Protein AF-0000000072233824 (afdb_homodimer)

InterPro domains:
  IPR021109 Aspartic peptidase domain superfamily [G3DSA:2.40.70.10] (2-121)
  IPR021109 Aspartic peptidase domain superfamily [SSF50630] (4-102)

Solvent-accessible surface area (backbone atoms only — not comparable to full-atom values): 12900 Å² total; per-residue (Å²): 70,26,37,77,32,36,41,47,87,33,78,28,49,25,37,45,19,42,68,33,83,54,36,34,29,14,58,68,45,34,58,75,44,65,50,62,74,39,74,49,92,60,76,41,78,42,76,40,71,37,56,92,41,67,44,78,34,52,35,27,33,69,41,45,36,40,54,90,90,46,70,46,74,44,73,27,39,40,38,59,43,52,94,37,37,28,36,44,12,34,61,61,32,47,76,55,32,28,27,44,30,40,62,76,33,28,38,32,44,80,86,41,79,38,78,36,44,68,86,70,67,76,79,118,69,26,37,77,32,34,42,49,86,32,79,27,51,25,37,46,20,43,68,34,84,54,37,32,28,13,59,67,45,34,57,76,44,65,49,60,75,40,74,47,93,61,75,41,78,42,78,40,72,36,57,92,43,68,44,78,34,52,33,26,34,69,40,44,37,40,53,90,88,44,69,45,76,43,74,28,40,38,39,60,43,55,93,37,36,26,35,43,12,34,60,60,33,47,75,57,32,27,27,45,30,40,60,77,32,25,38,31,43,82,84,41,79,37,77,36,46,66,84,69,67,77,79,118

Sequence (248 aa):
LCALINVNGIMAYTLFDSGSTTDSVSPEFAHISGAKPVKLTEQVILQLGCSGSRSKINYGTWVPLQFGPIAQTMYFDIVNLDRYDCVIGTPFMNAHGISLDFEQRAIIVKGQVCPAFTLEEDSSLCALINVNGIMAYTLFDSGSTTDSVSPEFAHISGAKPVKLTEQVILQLGCSGSRSKINYGTWVPLQFGPIAQTMYFDIVNLDRYDCVIGTPFMNAHGISLDFEQRAIIVKGQVCPAFTLEEDSS

pLDDT: mean 94.81, std 11.64, range [26.17, 98.88]

Organism: Trametes versicolor (strain FP-101664) (NCBI:txid717944)

Nearest PDB structures (foldseek):
  7d66-assembly2_I  TM=7.993E-01  e=4.357E-07  Toxoplasma gondii GT1
  5yq8-assembly2_D  TM=7.543E-01  e=5.799E-07  Leishmania major
  7efy-assembly1_A-2  TM=7.994E-01  e=1.027E-06  Cryptosporidium hominis
  5ys4-assembly1_D  TM=7.472E-01  e=5.477E-07  Leishmania major
  5ys4-assembly1_A  TM=7.818E-01  e=1.220E-06  Leishmania major

Structure (mmCIF, N/CA/C/O backbone):
data_AF-0000000072233824-model_v1
#
loop_
_entity.id
_entity.type
_entity.pdbx_description
1 polymer 'Peptidase A2 domain-containing protein'
#
loop_
_atom_site.group_PDB
_atom_site.id
_atom_site.type_symbol
_atom_site.label_atom_id
_atom_site.label_alt_id
_atom_site.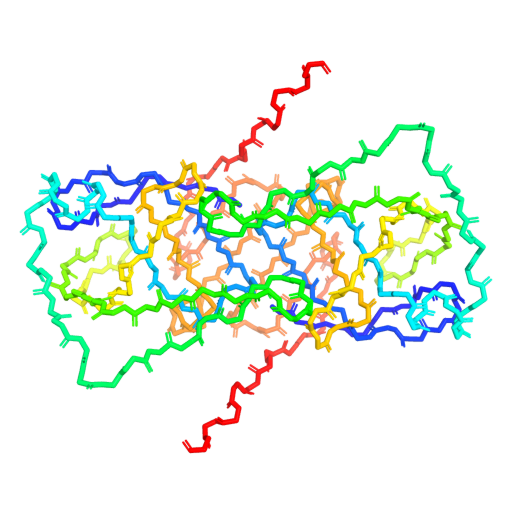label_comp_id
_atom_site.label_asym_id
_atom_site.label_entity_id
_atom_site.label_seq_id
_atom_site.pdbx_PDB_ins_code
_atom_site.Cartn_x
_atom_site.Cartn_y
_atom_site.Cartn_z
_atom_site.occupancy
_atom_site.B_iso_or_equiv
_atom_site.auth_seq_id
_atom_site.auth_comp_id
_atom_site.auth_asym_id
_atom_site.auth_atom_id
_atom_site.pdbx_PDB_model_num
ATOM 1 N N . LEU A 1 1 ? -6.055 3.381 -4.301 1 94.44 1 LEU A N 1
ATOM 2 C CA . LEU A 1 1 ? -7.062 4.414 -4.516 1 94.44 1 LEU A CA 1
ATOM 3 C C . LEU A 1 1 ? -6.543 5.777 -4.066 1 94.44 1 LEU A C 1
ATOM 5 O O . LEU A 1 1 ? -5.895 5.887 -3.025 1 94.44 1 LEU A O 1
ATOM 9 N N . CYS A 1 2 ? -6.812 6.672 -4.91 1 97.69 2 CYS A N 1
ATOM 10 C CA . CYS A 1 2 ? -6.371 8.039 -4.637 1 97.69 2 CYS A CA 1
ATOM 11 C C . CYS A 1 2 ? -7.562 8.984 -4.527 1 97.69 2 CYS A C 1
ATOM 13 O O . CYS A 1 2 ? -8.633 8.695 -5.062 1 97.69 2 CYS A O 1
ATOM 15 N N . ALA A 1 3 ? -7.332 10.016 -3.814 1 97.88 3 ALA A N 1
ATOM 16 C CA . ALA A 1 3 ? -8.297 11.102 -3.707 1 97.88 3 ALA A CA 1
ATOM 17 C C . ALA A 1 3 ? -7.602 12.438 -3.469 1 97.88 3 ALA A C 1
ATOM 19 O O . ALA A 1 3 ? -6.438 12.469 -3.066 1 97.88 3 ALA A O 1
ATOM 20 N N . LEU A 1 4 ? -8.281 13.477 -3.877 1 97.88 4 LEU A N 1
ATOM 21 C CA . LEU A 1 4 ? -7.844 14.805 -3.443 1 97.88 4 LEU A CA 1
ATOM 22 C C . LEU A 1 4 ? -8.336 15.102 -2.033 1 97.88 4 LEU A C 1
ATOM 24 O O . LEU A 1 4 ? -9.539 15.023 -1.76 1 97.88 4 LEU A O 1
ATOM 28 N N . ILE A 1 5 ? -7.375 15.375 -1.18 1 98.19 5 ILE A N 1
ATOM 29 C CA . ILE A 1 5 ? -7.742 15.703 0.195 1 98.19 5 ILE A CA 1
ATOM 30 C C . ILE A 1 5 ? -7.156 17.062 0.582 1 98.19 5 ILE A C 1
ATOM 32 O O . ILE A 1 5 ? -6.074 17.422 0.123 1 98.19 5 ILE A O 1
ATOM 36 N N . ASN A 1 6 ? -7.922 17.75 1.404 1 98.75 6 ASN A N 1
ATOM 37 C CA . ASN A 1 6 ? -7.414 19.031 1.878 1 98.75 6 ASN A CA 1
ATOM 38 C C . ASN A 1 6 ? -6.402 18.859 3.006 1 98.75 6 ASN A C 1
ATOM 40 O O . ASN A 1 6 ? -6.738 18.344 4.07 1 98.75 6 ASN A O 1
ATOM 44 N N . VAL A 1 7 ? -5.207 19.219 2.74 1 98.81 7 VAL A N 1
ATOM 45 C CA . VAL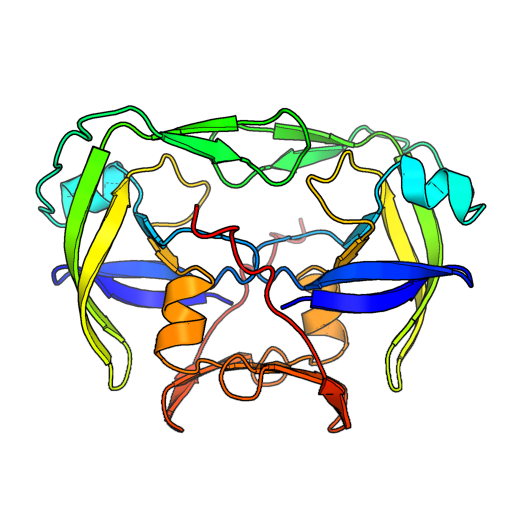 A 1 7 ? -4.129 19.203 3.723 1 98.81 7 VAL A CA 1
ATOM 46 C C . VAL A 1 7 ? -3.541 20.609 3.875 1 98.81 7 VAL A C 1
ATOM 48 O O . VAL A 1 7 ? -3 21.156 2.918 1 98.81 7 VAL A O 1
ATOM 51 N N . ASN A 1 8 ? -3.713 21.109 5.047 1 98.69 8 ASN A N 1
ATOM 52 C CA . ASN A 1 8 ? -3.23 22.453 5.352 1 98.69 8 ASN A CA 1
ATOM 53 C C . ASN A 1 8 ? -3.781 23.484 4.371 1 98.69 8 ASN A C 1
ATOM 55 O O . ASN A 1 8 ? -3.053 24.375 3.922 1 98.69 8 ASN A O 1
ATOM 59 N N . GLY A 1 9 ? -4.992 23.281 4.008 1 98.44 9 GLY A N 1
ATOM 60 C CA . GLY A 1 9 ? -5.703 24.266 3.209 1 98.44 9 GLY A CA 1
ATOM 61 C C . GLY A 1 9 ? -5.508 24.078 1.718 1 98.44 9 GLY A C 1
ATOM 62 O O . GLY A 1 9 ? -6.094 24.812 0.912 1 98.44 9 GLY A O 1
ATOM 63 N N . ILE A 1 10 ? -4.684 23.141 1.271 1 98.5 10 ILE A N 1
ATOM 64 C CA . ILE A 1 10 ? -4.387 22.875 -0.13 1 98.5 10 ILE A CA 1
ATOM 65 C C . ILE A 1 10 ? -4.805 21.453 -0.482 1 98.5 10 ILE A C 1
ATOM 67 O O . ILE A 1 10 ? -4.598 20.516 0.305 1 98.5 10 ILE A O 1
ATOM 71 N N . MET A 1 11 ? -5.41 21.312 -1.721 1 98.56 11 MET A N 1
ATOM 72 C CA . MET A 1 11 ? -5.785 19.969 -2.158 1 98.56 11 MET A 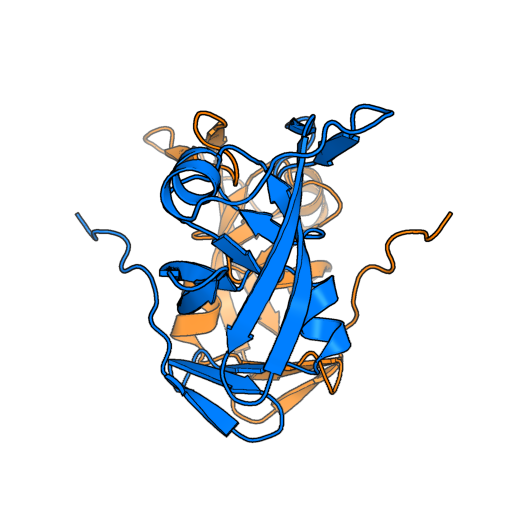CA 1
ATOM 73 C C . MET A 1 11 ? -4.555 19.141 -2.521 1 98.56 11 MET A C 1
ATOM 75 O O . MET A 1 11 ? -3.754 19.562 -3.365 1 98.56 11 MET A O 1
ATOM 79 N N . ALA A 1 12 ? -4.406 18.031 -1.865 1 98.62 12 ALA A N 1
ATOM 80 C CA . ALA A 1 12 ? -3.271 17.141 -2.066 1 98.62 12 ALA A CA 1
ATOM 81 C C . ALA A 1 12 ? -3.688 15.898 -2.846 1 98.62 12 ALA A C 1
ATOM 83 O O . ALA A 1 12 ? -4.703 15.266 -2.529 1 98.62 12 ALA A O 1
ATOM 84 N N . TYR A 1 13 ? -3 15.57 -3.852 1 98.25 13 TYR A N 1
ATOM 85 C CA . TYR A 1 13 ? -3.135 14.273 -4.508 1 98.25 13 TYR A CA 1
ATOM 86 C C . TYR A 1 13 ? -2.641 13.148 -3.607 1 98.25 13 TYR A C 1
ATOM 88 O O . TYR A 1 13 ? -1.436 13.008 -3.387 1 98.25 13 TYR A O 1
ATOM 96 N N . THR A 1 14 ? -3.58 12.289 -3.135 1 98.56 14 THR A N 1
ATOM 97 C CA . THR A 1 14 ? -3.275 11.453 -1.978 1 98.56 14 THR A CA 1
ATOM 98 C C . THR A 1 14 ? -3.539 9.977 -2.287 1 98.56 14 THR A C 1
ATOM 100 O O . THR A 1 14 ? -4.621 9.625 -2.76 1 98.56 14 THR A O 1
ATOM 103 N N . LEU A 1 15 ? -2.525 9.203 -2.037 1 98.38 15 LEU A N 1
ATOM 104 C CA . LEU A 1 15 ? -2.684 7.75 -2.092 1 98.38 15 LEU A CA 1
ATOM 105 C C . LEU A 1 15 ? -3.121 7.203 -0.737 1 98.38 15 LEU A C 1
ATOM 107 O O . LEU A 1 15 ? -2.514 7.516 0.289 1 98.38 15 LEU A O 1
ATOM 111 N N . PHE A 1 16 ? -4.207 6.449 -0.706 1 98.56 16 PHE A N 1
ATOM 112 C CA . PHE A 1 16 ? -4.5 5.609 0.449 1 98.56 16 PHE A CA 1
ATOM 113 C C . PHE A 1 16 ? -3.779 4.27 0.342 1 98.56 16 PHE A C 1
ATOM 115 O O . PHE A 1 16 ? -4.117 3.443 -0.508 1 98.56 16 PHE A O 1
ATOM 122 N N . ASP A 1 17 ? -2.787 4.121 1.191 1 97.56 17 ASP A N 1
ATOM 123 C CA . ASP A 1 17 ? -1.84 3.018 1.069 1 97.56 17 ASP A CA 1
ATOM 124 C C . ASP A 1 17 ? -1.959 2.059 2.252 1 97.56 17 ASP A C 1
ATOM 126 O O . ASP A 1 17 ? -1.36 2.287 3.305 1 97.56 17 ASP A O 1
ATOM 130 N N . SER A 1 18 ? -2.574 0.894 1.985 1 97.38 18 SER A N 1
ATOM 131 C CA . SER A 1 18 ? -2.846 -0.083 3.035 1 97.38 18 SER A CA 1
ATOM 132 C C . SER A 1 18 ? -1.578 -0.833 3.434 1 97.38 18 SER A C 1
ATOM 134 O O . SER A 1 18 ? -1.59 -1.624 4.379 1 97.38 18 SER A O 1
ATOM 136 N N . GLY A 1 19 ? -0.489 -0.612 2.799 1 96.31 19 GLY A N 1
ATOM 137 C CA . GLY A 1 19 ? 0.79 -1.203 3.158 1 96.31 19 GLY A CA 1
ATOM 138 C C . GLY A 1 19 ? 1.709 -0.241 3.887 1 96.31 19 GLY A C 1
ATOM 139 O O . GLY A 1 19 ? 2.762 -0.64 4.391 1 96.31 19 GLY A O 1
ATOM 140 N N . SER A 1 20 ? 1.342 0.985 3.963 1 96.56 20 SER A N 1
ATOM 141 C CA . SER A 1 20 ? 2.184 1.998 4.594 1 96.56 20 SER A CA 1
ATOM 142 C C . SER A 1 20 ? 1.932 2.068 6.094 1 96.56 20 SER A C 1
ATOM 144 O O . SER A 1 20 ? 0.787 2.193 6.531 1 96.56 20 SER A O 1
ATOM 146 N N . THR A 1 21 ? 2.961 2.047 6.852 1 94.88 21 THR A N 1
ATOM 147 C CA . THR A 1 21 ? 2.842 2.111 8.305 1 94.88 21 THR A CA 1
ATOM 148 C C . THR A 1 21 ? 2.871 3.559 8.789 1 94.88 21 THR A C 1
ATOM 150 O O . THR A 1 21 ? 2.721 3.824 9.984 1 94.88 21 THR A O 1
ATOM 153 N N . THR A 1 22 ? 3.059 4.484 7.902 1 96.31 22 THR A N 1
ATOM 154 C CA . THR A 1 22 ? 3.111 5.898 8.273 1 96.31 22 THR A CA 1
ATOM 155 C C . THR A 1 22 ? 2.186 6.723 7.379 1 96.31 22 THR A C 1
ATOM 157 O O . THR A 1 22 ? 1.758 6.258 6.32 1 96.31 22 THR A O 1
ATOM 160 N N . ASP A 1 23 ? 1.849 7.895 7.836 1 98.5 23 ASP A N 1
ATOM 161 C CA . ASP A 1 23 ? 1.273 8.977 7.039 1 98.5 23 ASP A CA 1
ATOM 162 C C . ASP A 1 23 ? 2.348 9.969 6.605 1 98.5 23 ASP A C 1
ATOM 164 O O . ASP A 1 23 ? 3.176 10.391 7.414 1 98.5 23 ASP A O 1
ATOM 168 N N . SER A 1 24 ? 2.291 10.297 5.344 1 98.75 24 SER A N 1
ATOM 169 C CA . SER A 1 24 ? 3.438 11.062 4.863 1 98.75 24 SER A CA 1
ATOM 170 C C . SER A 1 24 ? 3.004 12.164 3.9 1 98.75 24 SER A C 1
ATOM 172 O O . SER A 1 24 ? 1.979 12.039 3.227 1 98.75 24 SER A O 1
ATOM 174 N N . VAL A 1 25 ? 3.779 13.203 3.797 1 98.81 25 VAL A N 1
ATOM 175 C CA . VAL A 1 25 ? 3.686 14.234 2.773 1 98.81 25 VAL A CA 1
ATOM 176 C C . VAL A 1 25 ? 5.043 14.414 2.096 1 98.81 25 VAL A C 1
ATOM 178 O O . VAL A 1 25 ? 6.086 14.156 2.699 1 98.81 25 VAL A O 1
ATOM 181 N N . SER A 1 26 ? 5.02 14.836 0.846 1 98.69 26 SER A N 1
ATOM 182 C CA . SER A 1 26 ? 6.266 15.125 0.147 1 98.69 26 SER A CA 1
ATOM 183 C C . SER A 1 26 ? 6.859 16.453 0.597 1 98.69 26 SER A C 1
ATOM 185 O O . SER A 1 26 ? 6.129 17.344 1.028 1 98.69 26 SER A O 1
ATOM 187 N N . PRO A 1 27 ? 8.203 16.609 0.487 1 98.44 27 PRO A N 1
ATOM 188 C CA . PRO A 1 27 ? 8.812 17.891 0.818 1 98.44 27 PRO A CA 1
ATOM 189 C C . PRO A 1 27 ? 8.258 19.047 -0.03 1 98.44 27 PRO A C 1
ATOM 191 O O . PRO A 1 27 ? 8.062 20.141 0.475 1 98.44 27 PRO A O 1
ATOM 194 N N . GLU A 1 28 ? 8.039 18.797 -1.286 1 98.31 28 GLU A N 1
ATOM 195 C CA . GLU A 1 28 ? 7.504 19.797 -2.188 1 98.31 28 GLU A CA 1
ATOM 196 C C . GLU A 1 28 ? 6.125 20.281 -1.729 1 98.31 28 GLU A C 1
ATOM 198 O O . GLU A 1 28 ? 5.867 21.484 -1.671 1 98.31 28 GLU A O 1
ATOM 203 N N . PHE A 1 29 ? 5.289 19.359 -1.422 1 98.69 29 PHE A N 1
ATOM 204 C CA . PHE A 1 29 ? 3.949 19.719 -0.973 1 98.69 29 PHE A CA 1
ATOM 205 C C . PHE A 1 29 ? 4 20.453 0.361 1 98.69 29 PHE A C 1
ATOM 207 O O . PHE A 1 29 ? 3.258 21.406 0.575 1 98.69 29 PHE A O 1
ATOM 214 N N . ALA A 1 30 ? 4.828 19.906 1.323 1 98.69 30 ALA A N 1
ATOM 215 C CA . ALA A 1 30 ? 4.98 20.578 2.607 1 98.69 30 ALA A CA 1
ATOM 216 C C . ALA A 1 30 ? 5.371 22.047 2.412 1 98.69 30 ALA A C 1
ATOM 218 O O . ALA A 1 30 ? 4.82 22.938 3.064 1 98.69 30 ALA A O 1
ATOM 219 N N . HIS A 1 31 ? 6.242 22.266 1.52 1 98.38 31 HIS A N 1
ATOM 220 C CA . HIS A 1 31 ? 6.715 23.609 1.229 1 98.38 31 HIS A CA 1
ATOM 221 C C . HIS A 1 31 ? 5.598 24.469 0.65 1 98.38 31 HIS A C 1
ATOM 223 O O . HIS A 1 31 ? 5.324 25.562 1.155 1 98.38 31 HIS A O 1
ATOM 229 N N . ILE A 1 32 ? 4.91 24.016 -0.325 1 98.12 32 ILE A N 1
ATOM 230 C CA . ILE A 1 32 ? 3.904 24.781 -1.058 1 98.12 32 ILE A CA 1
ATOM 231 C C . ILE A 1 32 ? 2.707 25.047 -0.151 1 98.12 32 ILE A C 1
ATOM 233 O O . ILE A 1 32 ? 2.09 26.125 -0.237 1 98.12 32 ILE A O 1
ATOM 237 N N . SER A 1 33 ? 2.361 24.125 0.719 1 98.25 33 SER A N 1
ATOM 238 C CA . SER A 1 33 ? 1.2 24.266 1.591 1 98.25 33 SER A CA 1
ATOM 239 C C . SER A 1 33 ? 1.527 25.125 2.809 1 98.25 33 SER A C 1
ATOM 241 O O . SER A 1 33 ? 0.641 25.453 3.6 1 98.25 33 SER A O 1
ATOM 243 N N . GLY A 1 34 ? 2.834 25.406 3.012 1 98.25 34 GLY A N 1
ATOM 244 C CA . GLY A 1 34 ? 3.246 26.203 4.156 1 98.25 34 GLY A CA 1
ATOM 245 C C . GLY A 1 34 ? 3.299 25.406 5.449 1 98.25 34 GLY A C 1
ATOM 246 O O . GLY A 1 34 ? 3.186 25.969 6.535 1 98.25 34 GLY A O 1
ATOM 247 N N . ALA A 1 35 ? 3.402 24.078 5.371 1 98.25 35 ALA A N 1
ATOM 248 C CA . ALA A 1 35 ? 3.549 23.234 6.555 1 98.25 35 ALA A CA 1
ATOM 249 C C . ALA A 1 35 ? 4.93 23.406 7.184 1 98.25 35 ALA A C 1
ATOM 251 O O . ALA A 1 35 ? 5.949 23.281 6.496 1 98.25 35 ALA A O 1
ATOM 252 N N . LYS A 1 36 ? 4.992 23.672 8.414 1 97.81 36 LYS A N 1
ATOM 253 C CA . LYS A 1 36 ? 6.266 23.891 9.102 1 97.81 36 LYS A CA 1
ATOM 254 C C . LYS A 1 36 ? 6.945 22.562 9.422 1 97.81 36 LYS A C 1
ATOM 256 O O . LYS A 1 36 ? 6.43 21.766 10.211 1 97.81 36 LYS A O 1
ATOM 261 N N . PRO A 1 37 ? 8.102 22.375 8.867 1 98.38 37 PRO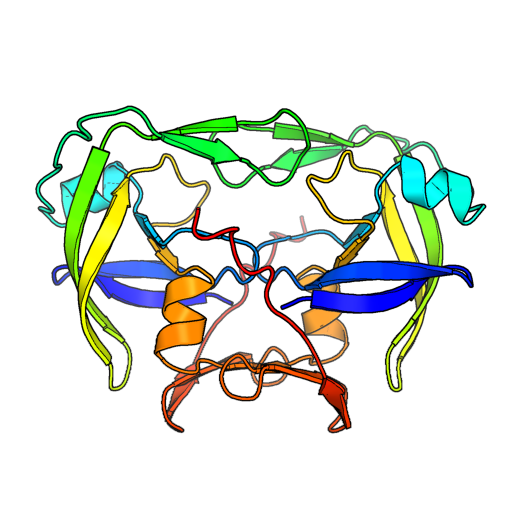 A N 1
ATOM 262 C CA . PRO A 1 37 ? 8.812 21.141 9.211 1 98.38 37 PRO A CA 1
ATOM 263 C C . PRO A 1 37 ? 9.352 21.156 10.641 1 98.38 37 PRO A C 1
ATOM 265 O O . PRO A 1 37 ? 9.789 22.188 11.125 1 98.38 37 PRO A O 1
ATOM 268 N N . VAL A 1 38 ? 9.266 20.016 11.258 1 98.31 38 VAL A N 1
ATOM 269 C CA . VAL A 1 38 ? 9.875 19.781 12.562 1 98.31 38 VAL A CA 1
ATOM 270 C C . VAL A 1 38 ? 10.953 18.719 12.453 1 98.31 38 VAL A C 1
ATOM 272 O O . VAL A 1 38 ? 10.688 17.609 11.969 1 98.31 38 VAL A O 1
ATOM 275 N N . LYS A 1 39 ? 12.086 19.062 12.82 1 98.12 39 LYS A N 1
ATOM 276 C CA . LYS A 1 39 ? 13.164 18.078 12.797 1 98.12 39 LYS A CA 1
ATOM 277 C C . LYS A 1 39 ? 12.961 17 13.859 1 98.12 39 LYS A C 1
ATOM 279 O O . LYS A 1 39 ? 12.672 17.312 15.016 1 98.12 39 LYS A O 1
ATOM 284 N N . LEU A 1 40 ? 13.125 15.758 13.477 1 97.75 40 LEU A N 1
ATOM 285 C CA . LEU A 1 40 ? 13 14.656 14.43 1 97.75 40 LEU A CA 1
ATOM 286 C C . LEU A 1 40 ? 14.234 14.555 15.312 1 97.75 40 LEU A C 1
ATOM 288 O O . LEU A 1 40 ? 15.359 14.742 14.836 1 97.75 40 LEU A O 1
ATOM 292 N N . THR A 1 41 ? 14.016 14.344 16.562 1 97.19 41 THR A N 1
ATOM 293 C CA . THR A 1 41 ? 15.125 14.219 17.484 1 97.19 41 THR A CA 1
ATOM 294 C C . THR A 1 41 ? 16.016 13.039 17.125 1 97.19 41 THR A C 1
ATOM 296 O O . THR A 1 41 ? 17.234 13.117 17.219 1 97.19 41 THR A O 1
ATOM 299 N N . GLU A 1 42 ? 15.461 11.984 16.812 1 96.12 42 GLU A N 1
ATOM 300 C CA . GLU A 1 42 ? 16.141 10.805 16.297 1 96.12 42 GLU A CA 1
ATOM 301 C C . GLU A 1 42 ? 15.664 10.453 14.891 1 96.12 42 GLU A C 1
ATOM 303 O O . GLU A 1 42 ? 14.461 10.43 14.633 1 96.12 42 GLU A O 1
ATOM 308 N N . GLN A 1 43 ? 16.672 10.242 14.148 1 94.75 43 GLN A N 1
ATOM 309 C CA . GLN A 1 43 ? 16.344 9.828 12.789 1 94.75 43 GLN A CA 1
ATOM 310 C C . GLN A 1 43 ? 15.539 8.531 12.789 1 94.75 43 GLN A C 1
ATOM 312 O O . GLN A 1 43 ? 15.82 7.617 13.562 1 94.75 43 GLN A O 1
ATOM 317 N N . VAL A 1 44 ? 14.5 8.477 11.906 1 96.19 44 VAL A N 1
ATOM 318 C CA . VAL A 1 44 ? 13.672 7.281 11.781 1 96.19 44 VAL A CA 1
ATOM 319 C C . VAL A 1 44 ? 13.953 6.598 10.453 1 96.19 44 VAL A C 1
ATOM 321 O O . VAL A 1 44 ? 14.07 7.258 9.414 1 96.19 44 VAL A O 1
ATOM 324 N N . ILE A 1 45 ? 14.094 5.312 10.492 1 96.62 45 ILE A N 1
ATOM 325 C CA . ILE A 1 45 ? 14.312 4.535 9.273 1 96.62 45 ILE A CA 1
ATOM 326 C C . ILE A 1 45 ? 12.984 3.939 8.805 1 96.62 45 ILE A C 1
ATOM 328 O O . ILE A 1 45 ? 12.328 3.211 9.547 1 96.62 45 ILE A O 1
ATOM 332 N N . LEU A 1 46 ? 12.594 4.32 7.598 1 96.44 46 LEU A N 1
ATOM 333 C CA . LEU A 1 46 ? 11.391 3.783 6.973 1 96.44 46 LEU A CA 1
ATOM 334 C C . LEU A 1 46 ? 11.727 2.572 6.105 1 96.44 46 LEU A C 1
ATOM 336 O O . LEU A 1 46 ? 12.492 2.682 5.148 1 96.44 46 LEU A O 1
ATOM 340 N N . GLN A 1 47 ? 11.234 1.456 6.523 1 96.12 47 GLN A N 1
ATOM 341 C CA . GLN A 1 47 ? 11.367 0.262 5.695 1 96.12 47 GLN A CA 1
ATOM 342 C C . GLN A 1 47 ? 10.484 0.352 4.457 1 96.12 47 GLN A C 1
ATOM 344 O O . GLN A 1 47 ? 9.289 0.643 4.559 1 96.12 47 GLN A O 1
ATOM 349 N N . LEU A 1 48 ? 11.062 0.104 3.305 1 97 48 LEU A N 1
ATOM 350 C CA . LEU A 1 48 ? 10.305 0.117 2.059 1 97 48 LEU A CA 1
ATOM 351 C C . LEU A 1 48 ? 9.891 -1.295 1.659 1 97 48 LEU A C 1
ATOM 353 O O . LEU A 1 48 ? 10.094 -2.246 2.416 1 97 48 LEU A O 1
ATOM 357 N N . GLY A 1 49 ? 9.18 -1.462 0.592 1 95.88 49 GLY A N 1
ATOM 358 C CA . GLY A 1 49 ? 8.492 -2.693 0.237 1 95.88 49 GLY A CA 1
ATOM 359 C C . GLY A 1 49 ? 9.43 -3.863 0.021 1 95.88 49 GLY A C 1
ATOM 360 O O . GLY A 1 49 ? 9.023 -5.02 0.134 1 95.88 49 GLY A O 1
ATOM 361 N N . CYS A 1 50 ? 10.695 -3.576 -0.207 1 96.88 50 CYS A N 1
ATOM 362 C CA . CYS A 1 50 ? 11.672 -4.629 -0.452 1 96.88 50 CYS A CA 1
ATOM 363 C C . CYS A 1 50 ? 12.648 -4.746 0.712 1 96.88 50 CYS A C 1
ATOM 365 O O . CYS A 1 50 ? 13.102 -3.738 1.254 1 96.88 50 CYS A O 1
ATOM 367 N N . SER A 1 51 ? 12.953 -5.984 1.026 1 95.81 51 SER A N 1
ATOM 368 C CA . SER A 1 51 ? 13.898 -6.23 2.109 1 95.81 51 SER A CA 1
ATOM 369 C C . SER A 1 51 ? 15.219 -5.5 1.87 1 95.81 51 SER A C 1
ATOM 371 O O . SER A 1 51 ? 15.758 -5.527 0.762 1 95.81 51 SER A O 1
ATOM 373 N N . GLY A 1 52 ? 15.641 -4.805 2.953 1 94.44 52 GLY A N 1
ATOM 374 C CA . GLY A 1 52 ? 16.906 -4.094 2.877 1 94.44 52 GLY A CA 1
ATOM 375 C C . GLY A 1 52 ? 16.766 -2.68 2.348 1 94.44 52 GLY A C 1
ATOM 376 O O . GLY A 1 52 ? 17.688 -1.863 2.502 1 94.44 52 GLY A O 1
ATOM 377 N N . SER A 1 53 ? 15.742 -2.373 1.609 1 95.69 53 SER A N 1
ATOM 378 C CA . SER A 1 53 ? 15.5 -1.019 1.124 1 95.69 53 SER A CA 1
ATOM 379 C C . SER A 1 53 ? 14.906 -0.138 2.219 1 95.69 53 SER A C 1
ATOM 381 O O . SER A 1 53 ? 13.875 -0.473 2.801 1 95.69 53 SER A O 1
ATOM 383 N N . ARG A 1 54 ? 15.578 0.957 2.424 1 96.62 54 ARG A N 1
ATOM 384 C CA . ARG A 1 54 ? 15.18 1.847 3.51 1 96.62 54 ARG A CA 1
ATOM 385 C C . ARG A 1 54 ? 15.305 3.309 3.094 1 96.62 54 ARG A C 1
ATOM 387 O O . ARG A 1 54 ? 16.047 3.633 2.17 1 96.62 54 ARG A O 1
ATOM 394 N N . SER A 1 55 ? 14.531 4.094 3.715 1 96.38 55 SER A N 1
ATOM 395 C CA . SER A 1 55 ? 14.648 5.543 3.607 1 96.38 55 SER A CA 1
ATOM 396 C C . SER A 1 55 ? 14.758 6.191 4.984 1 96.38 55 SER A C 1
ATOM 398 O O . SER A 1 55 ? 14.258 5.652 5.973 1 96.38 55 SER A O 1
ATOM 400 N N . LYS A 1 56 ? 15.453 7.262 5 1 96.88 56 LYS A N 1
ATOM 401 C CA . LYS A 1 56 ? 15.602 7.996 6.25 1 96.88 56 LYS A CA 1
ATOM 402 C C . LYS A 1 56 ? 14.602 9.141 6.34 1 96.88 56 LYS A C 1
ATOM 404 O O . LYS A 1 56 ? 14.383 9.859 5.359 1 96.88 56 LYS A O 1
ATOM 409 N N . ILE A 1 57 ? 14.023 9.258 7.438 1 97.88 57 ILE A N 1
ATOM 410 C CA . ILE A 1 57 ? 13.117 10.359 7.73 1 97.88 57 ILE A CA 1
ATOM 411 C C . ILE A 1 57 ? 13.742 11.281 8.766 1 97.88 57 ILE A C 1
ATOM 413 O O . ILE A 1 57 ? 14.102 10.844 9.867 1 97.88 57 ILE A O 1
ATOM 417 N N . ASN A 1 58 ? 13.828 12.539 8.43 1 98.19 58 ASN A N 1
ATOM 418 C CA . ASN A 1 58 ? 14.477 13.492 9.328 1 98.19 58 ASN A CA 1
ATOM 419 C C . ASN A 1 58 ? 13.508 14.562 9.805 1 98.19 58 ASN A C 1
ATOM 421 O O . ASN A 1 58 ? 13.789 15.281 10.766 1 98.19 58 ASN A O 1
ATOM 425 N N . TYR A 1 59 ? 12.406 14.688 9.125 1 98.69 59 TYR A N 1
ATOM 426 C CA . TYR A 1 59 ? 11.461 15.758 9.43 1 98.69 59 TYR A CA 1
ATOM 427 C C . TYR A 1 59 ? 10.031 15.234 9.438 1 98.69 59 TYR A C 1
ATOM 429 O O . TYR A 1 59 ? 9.727 14.242 8.766 1 98.69 59 TYR A O 1
ATOM 437 N N . GLY A 1 60 ? 9.219 15.812 10.164 1 98.75 60 GLY A N 1
ATOM 438 C CA . GLY A 1 60 ? 7.77 15.664 10.141 1 98.75 60 GLY A CA 1
ATOM 439 C C . GLY A 1 60 ? 7.039 17 10.211 1 98.75 60 GLY A C 1
ATOM 440 O O . GLY A 1 60 ? 7.652 18.047 10.086 1 98.75 60 GLY A O 1
ATOM 441 N N . THR A 1 61 ? 5.773 17.016 10.289 1 98.81 61 THR A N 1
ATOM 442 C CA . THR A 1 61 ? 4.969 18.219 10.422 1 98.81 61 THR A CA 1
ATOM 443 C C . THR A 1 61 ? 3.59 17.891 10.984 1 98.81 61 THR A C 1
ATOM 445 O O . THR A 1 61 ? 3.105 16.766 10.844 1 98.81 61 THR A O 1
ATOM 448 N N . TRP A 1 62 ? 3.016 18.781 11.641 1 98.75 62 TRP A N 1
ATOM 449 C CA . TRP A 1 62 ? 1.63 18.75 12.094 1 98.75 62 TRP A CA 1
ATOM 450 C C . TRP A 1 62 ? 0.768 19.719 11.297 1 98.75 62 TRP A C 1
ATOM 452 O O . TRP A 1 62 ? 1.047 20.922 11.266 1 98.75 62 TRP A O 1
ATOM 462 N N . VAL A 1 63 ? -0.263 19.234 10.672 1 98.75 63 VAL A N 1
ATOM 463 C CA . VAL A 1 63 ? -1.093 20.109 9.852 1 98.75 63 VAL A CA 1
ATOM 464 C C . VAL A 1 63 ? -2.549 19.656 9.914 1 98.75 63 VAL A C 1
ATOM 466 O O . VAL A 1 63 ? -2.826 18.5 10.227 1 98.75 63 VAL A O 1
ATOM 469 N N . PRO A 1 64 ? -3.455 20.547 9.602 1 98.75 64 PRO A N 1
ATOM 470 C CA . PRO A 1 64 ? -4.855 20.125 9.5 1 98.75 64 PRO A CA 1
ATOM 471 C C . PRO A 1 64 ? -5.133 19.297 8.25 1 98.75 64 PRO A C 1
ATOM 473 O O . PRO A 1 64 ? -4.574 19.562 7.184 1 98.75 64 PRO A O 1
ATOM 476 N N . LEU A 1 65 ? -5.941 18.328 8.445 1 98.69 65 LEU A N 1
ATOM 477 C CA . LEU A 1 65 ? -6.449 17.484 7.363 1 98.69 65 LEU A CA 1
ATOM 478 C C . LEU A 1 65 ? -7.973 17.484 7.352 1 98.69 65 LEU A C 1
ATOM 480 O O . LEU A 1 65 ? -8.609 17.391 8.406 1 98.69 65 LEU A O 1
ATOM 484 N N . GLN A 1 66 ? -8.516 17.641 6.188 1 98.38 66 GLN A N 1
ATOM 485 C CA . GLN A 1 66 ? -9.953 17.5 5.988 1 98.38 66 GLN A CA 1
ATOM 486 C C . GLN A 1 66 ? -10.258 16.516 4.863 1 98.38 66 GLN A C 1
ATOM 488 O O . GLN A 1 66 ? -9.773 16.672 3.742 1 98.38 66 GLN A O 1
ATOM 493 N N . PHE A 1 67 ? -11.047 15.531 5.188 1 98.06 67 PHE A N 1
ATOM 494 C CA . PHE A 1 67 ? -11.492 14.523 4.227 1 98.06 67 PHE A CA 1
ATOM 495 C C . PHE A 1 67 ? -12.82 13.914 4.66 1 98.06 67 PHE A C 1
ATOM 497 O O . PHE A 1 67 ? -12.891 13.219 5.676 1 98.06 67 PHE A O 1
ATOM 504 N N . GLY A 1 68 ? -13.828 14.141 3.807 1 96.12 68 GLY A N 1
ATOM 505 C CA . GLY A 1 68 ? -15.148 13.75 4.273 1 96.12 68 GLY A CA 1
ATOM 506 C C . GLY A 1 68 ? -15.508 14.344 5.621 1 96.12 68 GLY A C 1
ATOM 507 O O . GLY A 1 68 ? -15.406 15.555 5.82 1 96.12 68 GLY A O 1
ATOM 508 N N . PRO A 1 69 ? -15.969 13.453 6.559 1 96.88 69 PRO A N 1
ATOM 509 C CA . PRO A 1 69 ? -16.344 13.945 7.887 1 96.88 69 PRO A CA 1
ATOM 510 C C . PRO A 1 69 ? -15.133 14.156 8.797 1 96.88 69 PRO A C 1
ATOM 512 O O . PRO A 1 69 ? -15.281 14.641 9.922 1 96.88 69 PRO A O 1
ATOM 515 N N . ILE A 1 70 ? -13.977 13.781 8.344 1 97.88 70 ILE A N 1
ATOM 516 C CA . ILE A 1 70 ? -12.781 13.867 9.18 1 97.88 70 ILE A CA 1
ATOM 517 C C . ILE A 1 70 ? -12.164 15.258 9.062 1 97.88 70 ILE A C 1
ATOM 519 O O . ILE A 1 70 ? -11.938 15.75 7.949 1 97.88 70 ILE A O 1
ATOM 523 N N . ALA A 1 71 ? -11.984 15.875 10.086 1 98.06 71 ALA A N 1
ATOM 524 C CA . ALA A 1 71 ? -11.273 17.156 10.211 1 98.06 71 ALA A CA 1
ATOM 525 C C . ALA A 1 71 ? -10.422 17.188 11.469 1 98.06 71 ALA A C 1
ATOM 527 O O . ALA A 1 71 ? -10.945 17.203 12.586 1 98.06 71 ALA A O 1
ATOM 528 N N . GLN A 1 72 ? -9.164 17.156 11.273 1 98.5 72 GLN A N 1
ATOM 529 C CA . GLN A 1 72 ? -8.281 17.109 12.438 1 98.5 72 GLN A CA 1
ATOM 530 C C . GLN A 1 72 ? -6.867 17.531 12.07 1 98.5 72 GLN A C 1
ATOM 532 O O . GLN A 1 72 ? -6.488 17.5 10.898 1 98.5 72 GLN A O 1
ATOM 537 N N . THR A 1 73 ? -6.16 17.938 13.156 1 98.62 73 THR A N 1
ATOM 538 C CA . THR A 1 73 ? -4.715 18.094 13.023 1 98.62 73 THR A CA 1
ATOM 539 C C . THR A 1 73 ? -4.012 16.75 13.203 1 98.62 73 THR A C 1
ATOM 541 O O . THR A 1 73 ? -4.336 15.992 14.125 1 98.62 73 THR A O 1
ATOM 544 N N . MET A 1 74 ? -3.143 16.5 12.25 1 97.38 74 MET A N 1
ATOM 545 C CA . MET A 1 74 ? -2.445 15.234 12.398 1 97.38 74 MET A CA 1
ATOM 546 C C . MET A 1 74 ? -0.978 15.367 12.008 1 97.38 74 MET A C 1
ATOM 548 O O . MET A 1 74 ? -0.592 16.328 11.352 1 97.38 74 MET A O 1
ATOM 552 N N . TYR A 1 75 ? -0.225 14.383 12.43 1 98.44 75 TYR A N 1
ATOM 553 C CA . TYR A 1 75 ? 1.203 14.305 12.141 1 98.44 75 TYR A CA 1
ATOM 554 C C . TYR A 1 75 ? 1.456 13.57 10.828 1 98.44 75 TYR A C 1
ATOM 556 O O . TYR A 1 75 ? 0.811 12.562 10.539 1 98.44 75 TYR A O 1
ATOM 564 N N . PHE A 1 76 ? 2.361 14.133 10.008 1 98.75 76 PHE A N 1
ATOM 565 C CA . PHE A 1 76 ? 2.875 13.508 8.797 1 98.75 76 PHE A CA 1
ATOM 566 C C . PHE A 1 76 ? 4.398 13.445 8.82 1 98.75 76 PHE A C 1
ATOM 568 O O . PHE A 1 76 ? 5.059 14.406 9.219 1 98.75 76 PHE A O 1
ATOM 575 N N . ASP A 1 77 ? 4.926 12.336 8.445 1 98.69 77 ASP A N 1
ATOM 576 C CA . ASP A 1 77 ? 6.34 12.305 8.094 1 98.69 77 ASP A CA 1
ATOM 577 C C . ASP A 1 77 ? 6.586 13.023 6.766 1 98.69 77 ASP A C 1
ATOM 579 O O . ASP A 1 77 ? 5.781 12.922 5.84 1 98.69 77 ASP A O 1
ATOM 583 N N . ILE A 1 78 ? 7.676 13.75 6.66 1 98.69 78 ILE A N 1
ATOM 584 C CA . ILE A 1 78 ? 8.07 14.328 5.379 1 98.69 78 ILE A CA 1
ATOM 585 C C . ILE A 1 78 ? 9.055 13.398 4.676 1 98.69 78 ILE A C 1
ATOM 587 O O . ILE A 1 78 ? 10.188 13.211 5.137 1 98.69 78 ILE A O 1
ATOM 591 N N . VAL A 1 79 ? 8.609 12.828 3.637 1 98.25 79 VAL A N 1
ATOM 592 C CA . VAL A 1 79 ? 9.352 11.812 2.898 1 98.25 79 VAL A CA 1
ATOM 593 C C . VAL A 1 79 ? 9.344 12.148 1.408 1 98.25 79 VAL A C 1
ATOM 595 O O . VAL A 1 79 ? 8.414 12.789 0.914 1 98.25 79 VAL A O 1
ATOM 598 N N . ASN A 1 80 ? 10.391 11.766 0.641 1 97.88 80 ASN A N 1
ATOM 599 C CA . ASN A 1 80 ? 10.438 11.961 -0.805 1 97.88 80 ASN A CA 1
ATOM 600 C C . ASN A 1 80 ? 9.523 10.969 -1.527 1 97.8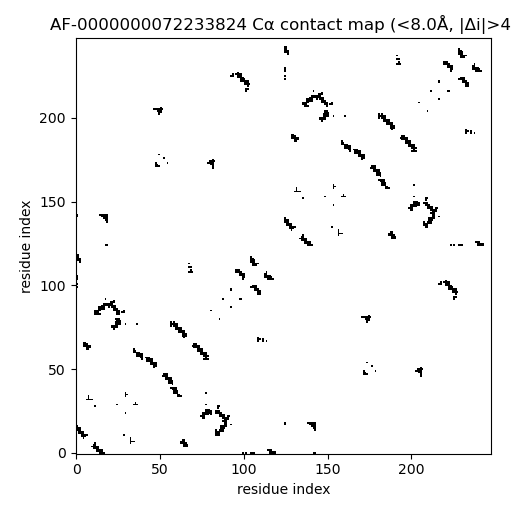8 80 ASN A C 1
ATOM 602 O O . ASN A 1 80 ? 9.992 10.055 -2.193 1 97.88 80 ASN A O 1
ATOM 606 N N . LEU A 1 81 ? 8.258 11.234 -1.527 1 97.81 81 LEU A N 1
ATOM 607 C CA . LEU A 1 81 ? 7.25 10.359 -2.115 1 97.81 81 LEU A CA 1
ATOM 608 C C . LEU A 1 81 ? 7.391 10.312 -3.635 1 97.81 81 LEU A C 1
ATOM 610 O O . LEU A 1 81 ? 7.703 11.328 -4.262 1 97.81 81 LEU A O 1
ATOM 614 N N . ASP A 1 82 ? 7.035 9.125 -4.129 1 92.19 82 ASP A N 1
ATOM 615 C CA . ASP A 1 82 ? 7.031 8.953 -5.578 1 92.19 82 ASP A CA 1
ATOM 616 C C . ASP A 1 82 ? 5.676 9.32 -6.176 1 92.19 82 ASP A C 1
ATOM 618 O O . ASP A 1 82 ? 4.68 8.633 -5.93 1 92.19 82 ASP A O 1
ATOM 622 N N . ARG A 1 83 ? 5.363 10.305 -6.84 1 92.62 83 ARG A N 1
ATOM 623 C CA . ARG A 1 83 ? 4.203 10.625 -7.664 1 92.62 83 ARG A CA 1
ATOM 624 C C . ARG A 1 83 ? 3.119 11.312 -6.84 1 92.62 83 ARG A C 1
ATOM 626 O O . ARG A 1 83 ? 2.213 11.938 -7.391 1 92.62 83 ARG A O 1
ATOM 633 N N . TYR A 1 84 ? 3.145 11.273 -5.441 1 97.38 84 TYR A N 1
ATOM 634 C CA . TYR A 1 84 ? 2.025 11.719 -4.621 1 97.38 84 TYR A CA 1
ATOM 635 C C . TYR A 1 84 ? 2.416 12.922 -3.775 1 97.38 84 TYR A C 1
ATOM 637 O O . TYR A 1 84 ? 3.572 13.055 -3.365 1 97.38 84 TYR A O 1
ATOM 645 N N . ASP A 1 85 ? 1.443 13.742 -3.539 1 98.38 85 ASP A N 1
ATOM 646 C CA . ASP A 1 85 ? 1.626 14.812 -2.562 1 98.38 85 ASP A CA 1
ATOM 647 C C . ASP A 1 85 ? 1.585 14.266 -1.137 1 98.38 85 ASP A C 1
ATOM 649 O O . ASP A 1 85 ? 2.328 14.727 -0.267 1 98.38 85 ASP A O 1
ATOM 653 N N . CYS A 1 86 ? 0.739 13.305 -0.951 1 98.69 86 CYS A N 1
ATOM 654 C CA . CYS A 1 86 ? 0.436 12.773 0.375 1 98.69 86 CYS A CA 1
ATOM 655 C C . CYS A 1 86 ? 0.136 11.281 0.311 1 98.69 86 CYS A C 1
ATOM 657 O O . CYS A 1 86 ? -0.367 10.789 -0.7 1 98.69 86 CYS A O 1
ATOM 659 N N . VAL A 1 87 ? 0.502 10.562 1.378 1 98.69 87 VAL A N 1
ATOM 660 C CA . VAL A 1 87 ? 0.135 9.164 1.566 1 98.69 87 VAL A CA 1
ATOM 661 C C . VAL A 1 87 ? -0.534 8.984 2.928 1 98.69 87 VAL A C 1
ATOM 663 O O . VAL A 1 87 ? 0.016 9.383 3.955 1 98.69 87 VAL A O 1
ATOM 666 N N . ILE A 1 88 ? -1.734 8.438 2.85 1 98.69 88 ILE A N 1
ATOM 667 C CA . ILE A 1 88 ? -2.438 8.047 4.066 1 98.69 88 ILE A CA 1
ATOM 668 C C . ILE A 1 88 ? -2.236 6.551 4.316 1 98.69 88 ILE A C 1
ATOM 670 O O . ILE A 1 88 ? -2.541 5.727 3.453 1 98.69 88 ILE A O 1
ATOM 674 N N . GLY A 1 89 ? -1.716 6.258 5.496 1 97.88 89 GLY A N 1
ATOM 675 C CA . GLY A 1 89 ? -1.346 4.879 5.773 1 97.88 89 GLY A CA 1
ATOM 676 C C . GLY A 1 89 ? -2.352 4.156 6.648 1 97.88 89 GLY A C 1
ATOM 677 O O . GLY A 1 89 ? -3.455 4.652 6.875 1 97.88 89 GLY A O 1
ATOM 678 N N . THR A 1 90 ? -1.906 3.004 7.098 1 97.06 90 THR A N 1
ATOM 679 C CA . THR A 1 90 ? -2.725 2.045 7.828 1 97.06 90 THR A CA 1
ATOM 680 C C . THR A 1 90 ? -3.17 2.625 9.172 1 97.06 90 THR A C 1
ATOM 682 O O . THR A 1 90 ? -4.328 2.471 9.562 1 97.06 90 THR A O 1
ATOM 685 N N . PRO A 1 91 ? -2.301 3.332 9.938 1 95.94 91 PRO A N 1
ATOM 686 C CA . PRO A 1 91 ? -2.76 3.836 11.234 1 95.94 91 PRO A CA 1
ATOM 687 C C . PRO A 1 91 ? -3.965 4.766 11.117 1 95.94 91 PRO A C 1
ATOM 689 O O . PRO A 1 91 ? -4.922 4.648 11.883 1 95.94 91 PRO A O 1
ATOM 692 N N . PHE A 1 92 ? -3.906 5.652 10.156 1 97.69 92 PHE A N 1
ATOM 693 C CA . PHE A 1 92 ? -5.016 6.574 9.953 1 97.69 92 PHE A CA 1
ATOM 694 C C . PHE A 1 92 ? -6.273 5.82 9.531 1 97.69 92 PHE A C 1
ATOM 696 O O . PHE A 1 92 ? -7.363 6.098 10.031 1 97.69 92 PHE A O 1
ATOM 703 N N . MET A 1 93 ? -6.137 4.891 8.609 1 97.69 93 MET A N 1
ATOM 704 C CA . MET A 1 93 ? -7.285 4.137 8.109 1 97.69 93 MET A CA 1
ATOM 705 C C . MET A 1 93 ? -7.895 3.285 9.219 1 97.69 93 MET A C 1
ATOM 707 O O . MET A 1 93 ? -9.117 3.146 9.297 1 97.69 93 MET A O 1
ATOM 711 N N . ASN A 1 94 ? -7.039 2.736 10.094 1 96.5 94 ASN A N 1
ATOM 712 C CA . ASN A 1 94 ? -7.531 1.998 11.258 1 96.5 94 ASN A CA 1
ATOM 713 C C . ASN A 1 94 ? -8.273 2.91 12.227 1 96.5 94 ASN A C 1
ATOM 715 O O . ASN A 1 94 ? -9.391 2.592 12.656 1 96.5 94 ASN A O 1
ATOM 719 N N . ALA A 1 95 ? -7.676 4.027 12.539 1 96.75 95 ALA A N 1
ATOM 720 C CA . ALA A 1 95 ? -8.219 4.949 13.531 1 96.75 95 ALA A CA 1
ATOM 721 C C . ALA A 1 95 ? -9.594 5.461 13.109 1 96.75 95 ALA A C 1
ATOM 723 O O . ALA A 1 95 ? -10.461 5.699 13.961 1 96.75 95 ALA A O 1
ATOM 724 N N . HIS A 1 96 ? -9.883 5.562 11.805 1 97.75 96 HIS A N 1
ATOM 725 C CA . HIS A 1 96 ? -11.109 6.188 11.344 1 97.75 96 HIS A CA 1
ATOM 726 C C . HIS A 1 96 ? -12.039 5.168 10.695 1 97.75 96 HIS A C 1
ATOM 728 O O . HIS A 1 96 ? -13.086 5.531 10.148 1 97.75 96 HIS A O 1
ATOM 734 N N . GLY A 1 97 ? -11.602 3.914 10.727 1 97 97 GLY A N 1
ATOM 735 C CA . GLY A 1 97 ? -12.438 2.857 10.18 1 97 97 GLY A CA 1
ATOM 736 C C . GLY A 1 97 ? -12.719 3.027 8.695 1 97 97 GLY A C 1
ATOM 737 O O . GLY A 1 97 ? -13.867 2.943 8.266 1 97 97 GLY A O 1
ATOM 738 N N . ILE A 1 98 ? -11.734 3.312 7.922 1 98.19 98 ILE A N 1
ATOM 739 C CA . ILE A 1 98 ? -11.875 3.592 6.496 1 98.19 98 ILE A CA 1
ATOM 740 C C . ILE A 1 98 ? -12.016 2.281 5.723 1 98.19 98 ILE A C 1
ATOM 742 O O . ILE A 1 98 ? -11.406 1.272 6.086 1 98.19 98 ILE A O 1
ATOM 746 N N . SER A 1 99 ? -12.805 2.32 4.711 1 98.38 99 SER A N 1
ATOM 747 C CA . SER A 1 99 ? -12.891 1.223 3.754 1 98.38 99 SER A CA 1
ATOM 748 C C . SER A 1 99 ? -12.461 1.671 2.359 1 98.38 99 SER A C 1
ATOM 750 O O . SER A 1 99 ? -12.891 2.727 1.885 1 98.38 99 SER A O 1
ATOM 752 N N . LEU A 1 100 ? -11.602 0.947 1.754 1 98.5 100 LEU A N 1
ATOM 753 C CA . LEU A 1 100 ? -11.234 1.141 0.357 1 98.5 100 LEU A CA 1
ATOM 754 C C . LEU A 1 100 ? -12 0.186 -0.548 1 98.5 100 LEU A C 1
ATOM 756 O O . LEU A 1 100 ? -11.836 -1.032 -0.457 1 98.5 100 LEU A O 1
ATOM 760 N N . ASP A 1 101 ? -12.836 0.704 -1.386 1 97.94 101 ASP A N 1
ATOM 761 C CA . ASP A 1 101 ? -13.695 -0.09 -2.26 1 97.94 101 ASP A CA 1
ATOM 762 C C . ASP A 1 101 ? -13.234 -0.004 -3.711 1 97.94 101 ASP A C 1
ATOM 764 O O . ASP A 1 101 ? -13.523 0.973 -4.406 1 97.94 101 ASP A O 1
ATOM 768 N N . PHE A 1 102 ? -12.633 -1.04 -4.184 1 97.44 102 PHE A N 1
ATOM 769 C CA . PHE A 1 102 ? -12.062 -1.034 -5.523 1 97.44 102 PHE A CA 1
ATOM 770 C C . PHE A 1 102 ? -13.133 -1.291 -6.574 1 97.44 102 PHE A C 1
ATOM 772 O O . PHE A 1 102 ? -12.945 -0.985 -7.754 1 97.44 102 PHE A O 1
ATOM 779 N N . GLU A 1 103 ? -14.203 -1.896 -6.172 1 95.44 103 GLU A N 1
ATOM 780 C CA . GLU A 1 103 ? -15.305 -2.109 -7.102 1 95.44 103 GLU A CA 1
ATOM 781 C C . GLU A 1 103 ? -15.992 -0.793 -7.461 1 95.44 103 GLU A C 1
ATOM 783 O O . GLU A 1 103 ? -16.188 -0.494 -8.641 1 95.44 103 GLU A O 1
ATOM 788 N N . GLN A 1 104 ? -16.281 -0.039 -6.445 1 95.06 104 GLN A N 1
ATOM 789 C CA . GLN A 1 104 ? -16.984 1.22 -6.648 1 95.06 104 GLN A CA 1
ATOM 790 C C . GLN A 1 104 ? -16.016 2.379 -6.824 1 95.06 104 GLN A C 1
ATOM 792 O O . GLN A 1 104 ? -16.422 3.5 -7.133 1 95.06 104 GLN A O 1
ATOM 797 N N . ARG A 1 105 ? -14.742 2.127 -6.703 1 96.31 105 ARG A N 1
ATOM 798 C CA . ARG A 1 105 ? -13.727 3.166 -6.762 1 96.31 105 ARG A CA 1
ATOM 799 C C . ARG A 1 105 ? -14.047 4.305 -5.801 1 96.31 105 ARG A C 1
ATOM 801 O O . ARG A 1 105 ? -14.148 5.461 -6.215 1 96.31 105 ARG A O 1
ATOM 808 N N . ALA A 1 106 ? -14.094 3.869 -4.516 1 97.81 106 ALA A N 1
ATOM 809 C CA . ALA A 1 106 ? -14.5 4.832 -3.494 1 97.81 106 ALA A CA 1
ATOM 810 C C . ALA A 1 106 ? -13.789 4.566 -2.172 1 97.81 106 ALA A C 1
ATOM 812 O O . ALA A 1 106 ? -13.383 3.436 -1.898 1 97.81 106 ALA A O 1
ATOM 813 N N . ILE A 1 107 ? -13.633 5.543 -1.475 1 98.62 107 ILE A N 1
ATOM 814 C CA . ILE A 1 107 ? -13.195 5.504 -0.082 1 98.62 107 ILE A CA 1
ATOM 815 C C . ILE A 1 107 ? -14.375 5.809 0.836 1 98.62 107 ILE A C 1
ATOM 817 O O . ILE A 1 107 ? -15.047 6.832 0.68 1 98.62 107 ILE A O 1
ATOM 821 N N . ILE A 1 108 ? -14.648 4.934 1.723 1 98.25 108 ILE A N 1
ATOM 822 C CA . ILE A 1 108 ? -15.789 5.098 2.613 1 98.25 108 ILE A CA 1
ATOM 823 C C . ILE A 1 108 ? -15.305 5.5 4.004 1 98.25 108 ILE A C 1
ATOM 825 O O . ILE A 1 108 ? -14.484 4.805 4.609 1 98.25 108 ILE A O 1
ATOM 829 N N . VAL A 1 109 ? -15.758 6.574 4.488 1 97.25 109 VAL A N 1
ATOM 830 C CA . VAL A 1 109 ? -15.391 7.121 5.793 1 97.25 109 VAL A CA 1
ATOM 831 C C . VAL A 1 109 ? -16.656 7.371 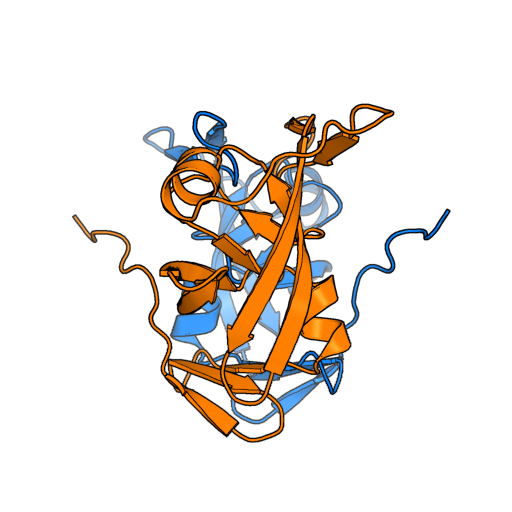6.617 1 97.25 109 VAL A C 1
ATOM 833 O O . VAL A 1 109 ? -17.469 8.219 6.266 1 97.25 109 VAL A O 1
ATOM 836 N N . LYS A 1 110 ? -16.812 6.652 7.703 1 94.12 110 LYS A N 1
ATOM 837 C CA . LYS A 1 110 ? -17.984 6.812 8.555 1 94.12 110 LYS A CA 1
ATOM 838 C C . LYS A 1 110 ? -19.266 6.793 7.734 1 94.12 110 LYS A C 1
ATOM 840 O O . LYS A 1 110 ? -20.109 7.688 7.867 1 94.12 110 LYS A O 1
ATOM 845 N N . GLY A 1 111 ? -19.312 5.855 6.855 1 93.19 111 GLY A N 1
ATOM 846 C CA . GLY A 1 111 ? -20.516 5.641 6.07 1 93.19 111 GLY A CA 1
ATOM 847 C C . GLY A 1 111 ? -20.625 6.562 4.871 1 93.19 111 GLY A C 1
ATOM 848 O O . GLY A 1 111 ? -21.484 6.379 4.016 1 93.19 111 GLY A O 1
ATOM 849 N N . GLN A 1 112 ? -19.844 7.566 4.781 1 96.75 112 GLN A N 1
ATOM 850 C CA . GLN A 1 112 ? -19.844 8.477 3.641 1 96.75 112 GLN A CA 1
ATOM 851 C C . GLN A 1 112 ? -18.953 7.949 2.518 1 96.75 112 GLN A C 1
ATOM 853 O O . GLN A 1 112 ? -17.812 7.559 2.754 1 96.75 112 GLN A O 1
ATOM 858 N N . VAL A 1 113 ? -19.516 7.973 1.294 1 97.19 113 VAL A N 1
ATOM 859 C CA . VAL A 1 113 ? -18.797 7.496 0.118 1 97.19 113 VAL A CA 1
ATOM 860 C C . VAL A 1 113 ? -18.047 8.656 -0.536 1 97.19 113 VAL A C 1
ATOM 862 O O . VAL A 1 113 ? -18.672 9.633 -0.961 1 97.19 113 VAL A O 1
ATOM 865 N N . CYS A 1 114 ? -16.812 8.578 -0.562 1 97.12 114 CYS A N 1
ATOM 866 C CA . CYS A 1 114 ? -15.961 9.555 -1.233 1 97.12 114 CYS A CA 1
ATOM 867 C C . CYS A 1 114 ? -15.375 8.984 -2.516 1 97.12 114 CYS A C 1
ATOM 869 O O . CYS A 1 114 ? -14.617 8.008 -2.479 1 97.12 114 CYS A O 1
ATOM 871 N N . PRO A 1 115 ? -15.727 9.617 -3.631 1 94.5 115 PRO A N 1
ATOM 872 C CA . PRO A 1 115 ? -15.18 9.086 -4.883 1 94.5 115 PRO A CA 1
ATOM 873 C C . PRO A 1 115 ? -13.656 9.094 -4.91 1 94.5 115 PRO A C 1
ATOM 875 O O . PRO A 1 115 ? -13.031 10 -4.355 1 94.5 115 PRO A O 1
ATOM 878 N N . ALA A 1 116 ? -13.117 8.031 -5.48 1 96.44 116 ALA A N 1
ATOM 879 C CA . ALA A 1 116 ? -11.672 7.863 -5.613 1 96.44 116 ALA A CA 1
ATOM 880 C C . ALA A 1 116 ? -11.297 7.457 -7.035 1 96.44 116 ALA A C 1
ATOM 882 O O . ALA A 1 116 ? -12.172 7.227 -7.875 1 96.44 116 ALA A O 1
ATOM 883 N N . PHE A 1 117 ? -9.992 7.527 -7.289 1 92.38 117 PHE A N 1
ATOM 884 C CA . PHE A 1 117 ? -9.516 7.133 -8.609 1 92.38 117 PHE A CA 1
ATOM 885 C C . PHE A 1 117 ? -8.227 6.328 -8.5 1 92.38 117 PHE A C 1
ATOM 887 O O . PHE A 1 117 ? -7.586 6.312 -7.449 1 92.38 117 PHE A O 1
ATOM 894 N N . THR A 1 118 ? -7.984 5.426 -9.484 1 83.69 118 THR A N 1
ATOM 895 C CA . THR A 1 118 ? -6.75 4.652 -9.555 1 83.69 118 THR A CA 1
ATOM 896 C C . THR A 1 118 ? -5.805 5.227 -10.602 1 83.69 118 THR A C 1
ATOM 898 O O . THR A 1 118 ? -6.246 5.691 -11.656 1 83.69 118 THR A O 1
ATOM 901 N N . LEU A 1 119 ? -4.574 5.473 -10.148 1 66.94 119 LEU A N 1
ATOM 902 C CA . LEU A 1 119 ? -3.623 5.918 -11.164 1 66.94 119 LEU A CA 1
ATOM 903 C C . LEU A 1 119 ? -3.51 4.895 -12.289 1 66.94 119 LEU A C 1
ATOM 905 O O . LEU A 1 119 ? -3.342 3.699 -12.031 1 66.94 119 LEU A O 1
ATOM 909 N N . GLU A 1 120 ? -4.223 5.223 -13.469 1 57.94 120 GLU A N 1
ATOM 910 C CA . GLU A 1 120 ? -4.035 4.359 -14.633 1 57.94 120 GLU A CA 1
ATOM 911 C C . GLU A 1 120 ? -2.561 4.246 -15 1 57.94 120 GLU A C 1
ATOM 913 O O . GLU A 1 120 ? -1.827 5.234 -14.953 1 57.94 120 GLU A O 1
ATOM 918 N N . GLU A 1 121 ? -1.91 3.215 -14.5 1 49.25 121 GLU A N 1
ATOM 919 C CA . GLU A 1 121 ? -0.605 3.094 -15.148 1 49.25 121 GLU A CA 1
ATOM 920 C C . GLU A 1 121 ? -0.699 3.375 -16.641 1 49.25 121 GLU A C 1
ATOM 922 O O . GLU A 1 121 ? -1.693 3.031 -17.281 1 49.25 121 GLU A O 1
ATOM 927 N N . ASP A 1 122 ? -0.127 4.465 -17.047 1 38.06 122 ASP A N 1
ATOM 928 C CA . ASP A 1 122 ? 0.008 4.688 -18.484 1 38.06 122 ASP A CA 1
ATOM 929 C C . ASP A 1 122 ? 0.23 3.369 -19.219 1 38.06 122 ASP A C 1
ATOM 931 O O . ASP A 1 122 ? 1.21 2.666 -18.969 1 38.06 122 ASP A O 1
ATOM 935 N N . SER A 1 123 ? -0.822 2.465 -19.297 1 36.12 123 SER A N 1
ATOM 936 C CA . SER A 1 123 ? -0.628 1.439 -20.312 1 36.12 123 SER A CA 1
ATOM 937 C C . SER A 1 123 ? 0.147 1.987 -21.516 1 36.12 123 SER A C 1
ATOM 939 O O . SER A 1 123 ? -0.378 2.793 -22.281 1 36.12 123 SER A O 1
ATOM 941 N N . SER A 1 124 ? 1.349 2.395 -21.375 1 27.09 124 SER A N 1
ATOM 942 C CA . SER A 1 124 ? 1.978 2.439 -22.688 1 27.09 124 SER A CA 1
ATOM 943 C C . SER A 1 124 ? 1.928 1.077 -23.375 1 27.09 124 SER A C 1
ATOM 945 O O . SER A 1 124 ? 2.047 0.042 -22.703 1 27.09 124 SER A O 1
ATOM 947 N N . LEU B 1 1 ? -4.02 -4.508 5.551 1 94.31 1 LEU B N 1
ATOM 948 C CA . LEU B 1 1 ? -4.719 -5.719 5.977 1 94.31 1 LEU B CA 1
ATOM 949 C C . LEU B 1 1 ? -4.062 -6.961 5.387 1 94.31 1 LEU B C 1
ATOM 951 O O . LEU B 1 1 ? -3.674 -6.965 4.215 1 94.31 1 LEU B O 1
ATOM 955 N N . CYS B 1 2 ? -3.943 -7.871 6.246 1 97.69 2 CYS B N 1
ATOM 956 C CA . CYS B 1 2 ? -3.309 -9.125 5.848 1 97.69 2 CYS B CA 1
ATOM 957 C C . CYS B 1 2 ? -4.273 -10.289 5.996 1 97.69 2 CYS B C 1
ATOM 959 O O . CYS B 1 2 ? -5.23 -10.219 6.77 1 97.69 2 CYS B O 1
ATOM 961 N N . ALA B 1 3 ? -4.004 -11.273 5.211 1 97.88 3 ALA B N 1
ATOM 962 C CA . ALA B 1 3 ? -4.734 -12.539 5.305 1 97.88 3 ALA B CA 1
ATOM 963 C C . ALA B 1 3 ? -3.854 -13.711 4.871 1 97.88 3 ALA B C 1
ATOM 965 O O . ALA B 1 3 ? -2.822 -13.516 4.223 1 97.88 3 ALA B O 1
ATOM 966 N N . LEU B 1 4 ? -4.215 -14.859 5.379 1 97.88 4 LEU B N 1
ATOM 967 C CA . LEU B 1 4 ? -3.627 -16.078 4.824 1 97.88 4 LEU B CA 1
ATOM 968 C C . LEU B 1 4 ? -4.359 -16.5 3.553 1 97.88 4 LEU B C 1
ATOM 970 O O . LEU B 1 4 ? -5.582 -16.656 3.559 1 97.88 4 LEU B O 1
ATOM 974 N N . ILE B 1 5 ? -3.58 -16.594 2.5 1 98.25 5 ILE B N 1
ATOM 975 C CA . ILE B 1 5 ? -4.18 -17.016 1.238 1 98.25 5 ILE B CA 1
ATOM 976 C C . ILE B 1 5 ? -3.439 -18.234 0.696 1 98.25 5 ILE B C 1
ATOM 978 O O . ILE B 1 5 ? -2.23 -18.375 0.891 1 98.25 5 ILE B O 1
ATOM 982 N N . ASN B 1 6 ? -4.203 -19.094 0.05 1 98.75 6 ASN B N 1
ATOM 983 C CA . ASN B 1 6 ? -3.57 -20.266 -0.56 1 98.75 6 ASN B CA 1
ATOM 984 C C . ASN B 1 6 ? -2.908 -19.906 -1.889 1 98.75 6 ASN B C 1
ATOM 986 O O . ASN B 1 6 ? -3.586 -19.5 -2.834 1 98.75 6 ASN B O 1
ATOM 990 N N . VAL B 1 7 ? -1.652 -20.016 -1.912 1 98.81 7 VAL B N 1
ATOM 991 C CA . VAL B 1 7 ? -0.862 -19.812 -3.119 1 98.81 7 VAL B CA 1
ATOM 992 C C . VAL B 1 7 ? -0.06 -21.062 -3.445 1 98.81 7 VAL B C 1
ATOM 994 O O . VAL B 1 7 ? 0.797 -21.484 -2.662 1 98.81 7 VAL B O 1
ATOM 997 N N . ASN B 1 8 ? -0.392 -21.609 -4.531 1 98.69 8 ASN B N 1
ATOM 998 C CA . ASN B 1 8 ? 0.261 -22.844 -4.98 1 98.69 8 ASN B CA 1
ATOM 999 C C . ASN B 1 8 ? 0.181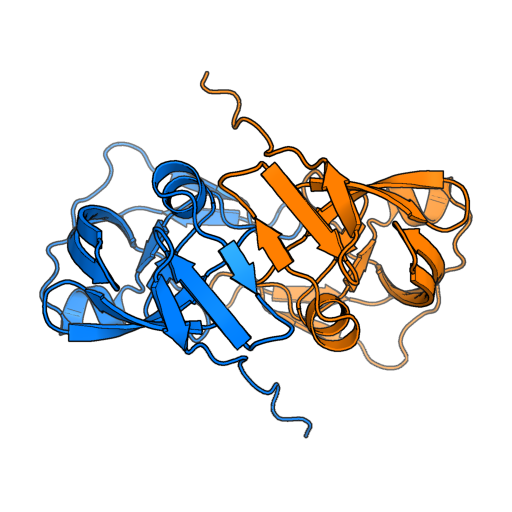 -23.938 -3.922 1 98.69 8 ASN B C 1
ATOM 1001 O O . ASN B 1 8 ? 1.159 -24.641 -3.682 1 98.69 8 ASN B O 1
ATOM 1005 N N . GLY B 1 9 ? -0.93 -23.969 -3.285 1 98.44 9 GLY B N 1
ATOM 1006 C CA . GLY B 1 9 ? -1.212 -25.062 -2.361 1 98.44 9 GLY B CA 1
ATOM 1007 C C . GLY B 1 9 ? -0.708 -24.797 -0.955 1 98.44 9 GLY B C 1
ATOM 1008 O O . GLY B 1 9 ? -0.926 -25.594 -0.05 1 98.44 9 GLY B O 1
ATOM 1009 N N . ILE B 1 10 ? -0.011 -23.703 -0.701 1 98.5 10 ILE B N 1
ATOM 1010 C CA . ILE B 1 10 ? 0.552 -23.344 0.596 1 98.5 10 ILE B CA 1
ATOM 1011 C C . ILE B 1 10 ? -0.056 -22.016 1.072 1 98.5 10 ILE B C 1
ATOM 1013 O O . ILE B 1 10 ? -0.234 -21.094 0.283 1 98.5 10 ILE B O 1
ATOM 1017 N N . MET B 1 11 ? -0.365 -21.984 2.424 1 98.56 11 MET B N 1
ATOM 1018 C CA . MET B 1 11 ? -0.896 -20.75 2.975 1 98.56 11 MET B CA 1
ATOM 1019 C C . MET B 1 11 ? 0.193 -19.688 3.064 1 98.56 11 MET B C 1
ATOM 1021 O O . MET B 1 11 ? 1.23 -19.906 3.691 1 98.56 11 MET B O 1
ATOM 1025 N N . ALA B 1 12 ? -0.056 -18.578 2.418 1 98.62 12 ALA B N 1
ATOM 1026 C CA . ALA B 1 12 ? 0.888 -17.469 2.373 1 98.62 12 ALA B CA 1
ATOM 1027 C C . ALA B 1 12 ? 0.423 -16.312 3.264 1 98.62 12 ALA B C 1
ATOM 1029 O O . ALA B 1 12 ? -0.743 -15.914 3.213 1 98.62 12 ALA B O 1
ATOM 1030 N N . TYR B 1 13 ? 1.249 -15.836 4.094 1 98.25 13 TYR B N 1
ATOM 1031 C CA . TYR B 1 13 ? 1.015 -14.586 4.801 1 98.25 13 TYR B CA 1
ATOM 1032 C C . TYR B 1 13 ? 1.045 -13.398 3.84 1 98.25 13 TYR B C 1
ATOM 1034 O O . TYR B 1 13 ? 2.107 -13.031 3.338 1 98.25 13 TYR B O 1
ATOM 1042 N N . THR B 1 14 ? -0.138 -12.758 3.623 1 98.62 14 THR B N 1
ATOM 1043 C CA . THR B 1 14 ? -0.289 -11.906 2.451 1 98.62 14 THR B CA 1
ATOM 1044 C C . THR B 1 14 ? -0.765 -10.516 2.854 1 98.62 14 THR B C 1
ATOM 1046 O O . THR B 1 14 ? -1.751 -10.375 3.58 1 98.62 14 THR B O 1
ATOM 1049 N N . LEU B 1 15 ? -0.019 -9.539 2.393 1 98.44 15 LEU B N 1
ATOM 1050 C CA . LEU B 1 15 ? -0.454 -8.156 2.52 1 98.44 15 LEU B CA 1
ATOM 1051 C C . LEU B 1 15 ? -1.296 -7.738 1.318 1 98.44 15 LEU B C 1
ATOM 1053 O O . LEU B 1 15 ? -0.89 -7.934 0.171 1 98.44 15 LEU B O 1
ATOM 1057 N N . PHE B 1 16 ? -2.49 -7.242 1.561 1 98.56 16 PHE B N 1
ATOM 1058 C CA . PHE B 1 16 ? -3.211 -6.504 0.53 1 98.56 16 PHE B CA 1
ATOM 1059 C C . PHE B 1 16 ? -2.775 -5.043 0.507 1 98.56 16 PHE B C 1
ATOM 1061 O O . PHE B 1 16 ? -3.055 -4.293 1.443 1 98.56 16 PHE B O 1
ATOM 1068 N N . ASP B 1 17 ? -2.076 -4.711 -0.552 1 97.62 17 ASP B N 1
ATOM 1069 C CA . ASP B 1 17 ? -1.375 -3.432 -0.623 1 97.62 17 ASP B CA 1
ATOM 1070 C C . ASP B 1 17 ? -1.957 -2.547 -1.723 1 97.62 17 ASP B C 1
ATOM 1072 O O . ASP B 1 17 ? -1.586 -2.676 -2.891 1 97.62 17 ASP B O 1
ATOM 1076 N N . SER B 1 18 ? -2.719 -1.522 -1.303 1 97.44 18 SER B N 1
ATOM 1077 C CA . SER B 1 18 ? -3.418 -0.646 -2.236 1 97.44 18 SER B CA 1
ATOM 1078 C C . SER B 1 18 ? -2.457 0.339 -2.895 1 97.44 18 SER B C 1
ATOM 1080 O O . SER B 1 18 ? -2.848 1.092 -3.789 1 97.44 18 SER B O 1
ATOM 1082 N N . GLY B 1 19 ? -1.228 0.346 -2.521 1 96.38 19 GLY B N 1
ATOM 1083 C CA . GLY B 1 19 ? -0.214 1.177 -3.152 1 96.38 19 GLY B CA 1
ATOM 1084 C C . GLY B 1 19 ? 0.686 0.404 -4.098 1 96.38 19 GLY B C 1
ATOM 1085 O O . GLY B 1 19 ? 1.488 0.997 -4.824 1 96.38 19 GLY B O 1
ATOM 1086 N N . SER B 1 20 ? 0.571 -0.865 -4.129 1 96.62 20 SER B N 1
ATOM 1087 C CA . SER B 1 20 ? 1.427 -1.7 -4.965 1 96.62 20 SER B CA 1
ATOM 1088 C C . SER B 1 20 ? 0.845 -1.859 -6.367 1 96.62 20 SER B C 1
ATOM 1090 O O . SER B 1 20 ? -0.321 -2.23 -6.523 1 96.62 20 SER B O 1
ATOM 1092 N N . THR B 1 21 ? 1.632 -1.64 -7.344 1 94.94 21 THR B N 1
ATOM 1093 C CA . THR B 1 21 ? 1.183 -1.762 -8.727 1 94.94 21 THR B CA 1
ATOM 1094 C C . THR B 1 21 ? 1.399 -3.182 -9.242 1 94.94 21 THR B C 1
ATOM 1096 O O . THR B 1 21 ? 1.025 -3.5 -10.375 1 94.94 21 THR B O 1
ATOM 1099 N N . THR B 1 22 ? 1.98 -4.027 -8.445 1 96.44 22 THR B N 1
ATOM 1100 C CA . THR B 1 22 ? 2.238 -5.406 -8.852 1 96.44 22 THR B CA 1
ATOM 1101 C C . THR B 1 22 ? 1.734 -6.383 -7.797 1 96.44 22 THR B C 1
ATOM 1103 O O . THR B 1 22 ? 1.492 -6 -6.652 1 96.44 22 THR B O 1
ATOM 1106 N N . ASP B 1 23 ? 1.532 -7.613 -8.203 1 98.5 23 ASP B N 1
ATOM 1107 C CA . ASP B 1 23 ? 1.389 -8.773 -7.324 1 98.5 23 ASP B CA 1
ATOM 1108 C C . ASP B 1 23 ? 2.713 -9.516 -7.184 1 98.5 23 ASP B C 1
ATOM 1110 O O . ASP B 1 23 ? 3.383 -9.797 -8.18 1 98.5 23 ASP B O 1
ATOM 1114 N N . SER B 1 24 ? 3.043 -9.812 -5.949 1 98.75 24 SER B N 1
ATOM 1115 C CA . SER B 1 24 ? 4.402 -10.32 -5.777 1 98.75 24 SER B CA 1
ATOM 1116 C C . SER B 1 24 ? 4.441 -11.461 -4.766 1 98.75 24 SER B C 1
ATOM 1118 O O . SER B 1 24 ? 3.598 -11.531 -3.867 1 98.75 24 SER B O 1
ATOM 1120 N N . VAL B 1 25 ? 5.41 -12.312 -4.871 1 98.88 25 VAL B N 1
ATOM 1121 C CA . VAL B 1 25 ? 5.773 -13.32 -3.881 1 98.88 25 VAL B CA 1
ATOM 1122 C C . VAL B 1 25 ? 7.258 -13.203 -3.549 1 98.88 25 VAL B C 1
ATOM 1124 O O . VAL B 1 25 ? 8.055 -12.75 -4.375 1 98.88 25 VAL B O 1
ATOM 1127 N N . SER B 1 26 ? 7.605 -13.578 -2.338 1 98.69 26 SER B N 1
ATOM 1128 C CA . SER B 1 26 ? 9.016 -13.586 -1.961 1 98.69 26 SER B CA 1
ATOM 1129 C C . SER B 1 26 ? 9.742 -14.781 -2.572 1 98.69 26 SER B C 1
ATOM 1131 O O . SER B 1 26 ? 9.125 -15.82 -2.844 1 98.69 26 SER B O 1
ATOM 1133 N N . PRO B 1 27 ? 11.078 -14.656 -2.789 1 98.5 27 PRO B N 1
ATOM 1134 C CA . PRO B 1 27 ? 11.836 -15.805 -3.291 1 98.5 27 PRO B CA 1
ATOM 1135 C C . PRO B 1 27 ? 11.75 -17.016 -2.369 1 98.5 27 PRO B C 1
ATOM 1137 O O . PRO B 1 27 ? 11.664 -18.156 -2.844 1 98.5 27 PRO B O 1
ATOM 1140 N N . GLU B 1 28 ? 11.781 -16.797 -1.086 1 98.38 28 GLU B N 1
ATOM 1141 C CA . GLU B 1 28 ? 11.695 -17.875 -0.112 1 98.38 28 GLU B CA 1
ATOM 1142 C C . GLU B 1 28 ? 10.375 -18.625 -0.244 1 98.38 28 GLU B C 1
ATOM 1144 O O . GLU B 1 28 ? 10.352 -19.859 -0.272 1 98.38 28 GLU B O 1
ATOM 1149 N N . PHE B 1 29 ? 9.32 -17.906 -0.318 1 98.62 29 PHE B N 1
ATOM 1150 C CA . PHE B 1 29 ? 8.008 -18.531 -0.446 1 98.62 29 PHE B CA 1
ATOM 1151 C C . PHE B 1 29 ? 7.891 -19.281 -1.774 1 98.62 29 PHE B C 1
ATOM 1153 O O . PHE B 1 29 ? 7.328 -20.375 -1.833 1 98.62 29 PHE B O 1
ATOM 1160 N N . ALA B 1 30 ? 8.344 -18.594 -2.891 1 98.69 30 ALA B N 1
ATOM 1161 C CA . ALA B 1 30 ? 8.32 -19.25 -4.191 1 98.69 30 ALA B CA 1
ATOM 1162 C C . ALA B 1 30 ? 9.031 -20.594 -4.137 1 98.69 30 ALA B C 1
ATOM 1164 O O . ALA B 1 30 ? 8.531 -21.594 -4.664 1 98.69 30 ALA B O 1
ATOM 1165 N N . HIS B 1 31 ? 10.117 -20.609 -3.477 1 98.38 31 HIS B N 1
ATOM 1166 C CA . HIS B 1 31 ? 10.906 -21.828 -3.344 1 98.38 31 HIS B CA 1
ATOM 1167 C C . HIS B 1 31 ? 10.156 -22.891 -2.541 1 98.38 31 HIS B C 1
ATOM 1169 O O . HIS B 1 31 ? 10 -24.016 -2.994 1 98.38 31 HIS B O 1
ATOM 1175 N N . ILE B 1 32 ? 9.633 -22.547 -1.421 1 98.12 32 ILE B N 1
ATOM 1176 C CA . ILE B 1 32 ? 9 -23.484 -0.493 1 98.12 32 ILE B CA 1
ATOM 1177 C C . ILE B 1 32 ? 7.707 -24.016 -1.104 1 98.12 32 ILE B C 1
ATOM 1179 O O . ILE B 1 32 ? 7.355 -25.188 -0.901 1 98.12 32 ILE B O 1
ATOM 1183 N N . SER B 1 33 ? 6.984 -23.203 -1.846 1 98.25 33 SER B N 1
ATOM 1184 C CA . SER B 1 33 ? 5.707 -23.594 -2.424 1 98.25 33 SER B CA 1
ATOM 1185 C C . SER B 1 33 ? 5.902 -24.391 -3.707 1 98.25 33 SER B C 1
ATOM 1187 O O . SER B 1 33 ? 4.938 -24.906 -4.281 1 98.25 33 SER B O 1
ATOM 1189 N N . GLY B 1 34 ? 7.16 -24.406 -4.219 1 98.25 34 GLY B N 1
ATOM 1190 C CA . GLY B 1 34 ? 7.445 -25.125 -5.445 1 98.25 34 GLY B CA 1
ATOM 1191 C C . GLY B 1 34 ? 7.031 -24.375 -6.695 1 98.25 34 GLY B C 1
ATOM 1192 O O . GLY B 1 34 ? 6.785 -24.969 -7.742 1 98.25 34 GLY B O 1
ATOM 1193 N N . ALA B 1 35 ? 6.879 -23.062 -6.613 1 98.25 35 ALA B N 1
ATOM 1194 C CA . ALA B 1 35 ? 6.57 -22.234 -7.773 1 98.25 35 ALA B CA 1
ATOM 1195 C C . ALA B 1 35 ? 7.77 -22.141 -8.711 1 98.25 35 ALA B C 1
ATOM 1197 O O . ALA B 1 35 ? 8.875 -21.812 -8.281 1 98.25 35 ALA B O 1
ATOM 1198 N N . LYS B 1 36 ? 7.598 -22.406 -9.93 1 97.81 36 LYS B N 1
ATOM 1199 C CA . LYS B 1 36 ? 8.688 -22.375 -10.898 1 97.81 36 LYS B CA 1
ATOM 1200 C C . LYS B 1 36 ? 8.992 -20.953 -11.336 1 97.81 36 LYS B C 1
ATOM 1202 O O . LYS B 1 36 ? 8.156 -20.297 -11.961 1 97.81 36 LYS B O 1
ATOM 1207 N N . PRO B 1 37 ? 10.18 -20.516 -11.062 1 98.38 37 PRO B N 1
ATOM 1208 C CA . PRO B 1 37 ? 10.516 -19.172 -11.531 1 98.38 37 PRO B CA 1
ATOM 1209 C C . PRO B 1 37 ? 10.703 -19.094 -13.047 1 98.38 37 PRO B C 1
ATOM 1211 O O . PRO B 1 37 ? 11.219 -20.047 -13.648 1 98.38 37 PRO B O 1
ATOM 1214 N N . VAL B 1 38 ? 10.258 -18.031 -13.602 1 98.31 38 VAL B N 1
ATOM 1215 C CA . VAL B 1 38 ? 10.477 -17.703 -15.008 1 98.31 38 VAL B CA 1
ATOM 1216 C C . VAL B 1 38 ? 11.305 -16.422 -15.125 1 98.31 38 VAL B C 1
ATOM 1218 O O . VAL B 1 38 ? 10.938 -15.391 -14.562 1 98.31 38 VAL B O 1
ATOM 1221 N N . LYS B 1 39 ? 12.367 -16.547 -15.766 1 98.12 39 LYS B N 1
ATOM 1222 C CA . LYS B 1 39 ? 13.195 -15.359 -15.969 1 98.12 39 LYS B CA 1
ATOM 1223 C C . LYS B 1 39 ? 12.531 -14.375 -16.922 1 98.12 39 LYS B C 1
ATOM 1225 O O . LYS B 1 39 ? 12.047 -14.773 -18 1 98.12 39 LYS B O 1
ATOM 1230 N N . LEU B 1 40 ? 12.5 -13.125 -16.562 1 97.75 40 LEU B N 1
ATOM 1231 C CA . LEU B 1 40 ? 11.93 -12.094 -17.422 1 97.75 40 LEU B CA 1
ATOM 1232 C C . LEU B 1 40 ? 12.875 -11.773 -18.578 1 97.75 40 LEU B C 1
ATOM 1234 O O . LEU B 1 40 ? 14.094 -11.711 -18.391 1 97.75 40 LEU B O 1
ATOM 1238 N N . THR B 1 41 ? 12.32 -11.617 -19.719 1 97.19 41 THR B N 1
ATOM 1239 C CA . THR B 1 41 ? 13.125 -11.289 -20.891 1 97.19 41 THR B CA 1
ATOM 1240 C C . THR B 1 41 ? 13.836 -9.953 -20.703 1 97.19 41 THR B C 1
ATOM 1242 O O . THR B 1 41 ? 14.992 -9.789 -21.094 1 97.19 41 THR B O 1
ATOM 1245 N N . GLU B 1 42 ? 13.18 -9.023 -20.219 1 96.12 42 GLU B N 1
ATOM 1246 C CA . GLU B 1 42 ? 13.719 -7.719 -19.844 1 96.12 42 GLU B CA 1
ATOM 1247 C C . GLU B 1 42 ? 13.531 -7.449 -18.359 1 96.12 42 GLU B C 1
ATOM 1249 O O . GLU B 1 42 ? 12.438 -7.664 -17.812 1 96.12 42 GLU B O 1
ATOM 1254 N N . GLN B 1 43 ? 14.617 -7.027 -17.859 1 94.94 43 GLN B N 1
ATOM 1255 C CA . GLN B 1 43 ? 14.547 -6.652 -16.453 1 94.94 43 GLN B CA 1
ATOM 1256 C C . GLN B 1 43 ? 13.516 -5.547 -16.219 1 94.94 43 GLN B C 1
ATOM 1258 O O . GLN B 1 43 ? 13.422 -4.609 -17.016 1 94.94 43 GLN B O 1
ATOM 1263 N N . VAL B 1 44 ? 12.719 -5.68 -15.125 1 96.31 44 VAL B N 1
ATOM 1264 C CA . VAL B 1 44 ? 11.719 -4.668 -14.781 1 96.31 44 VAL B CA 1
ATOM 1265 C C . VAL B 1 44 ? 12.164 -3.904 -13.539 1 96.31 44 VAL B C 1
ATOM 1267 O O . VAL B 1 44 ? 12.656 -4.504 -12.57 1 96.31 44 VAL B O 1
ATOM 1270 N N . ILE B 1 45 ? 12.055 -2.623 -13.586 1 96.69 45 ILE B N 1
ATOM 1271 C CA . ILE B 1 45 ? 12.383 -1.784 -12.445 1 96.69 45 ILE B CA 1
ATOM 1272 C C . ILE B 1 45 ? 11.117 -1.461 -11.656 1 96.69 45 ILE B C 1
ATOM 1274 O O . ILE B 1 45 ? 10.164 -0.896 -12.203 1 96.69 45 ILE B O 1
ATOM 1278 N N . LEU B 1 46 ? 11.109 -1.88 -10.398 1 96.31 46 LEU B N 1
ATOM 1279 C CA . LEU B 1 46 ? 10.008 -1.59 -9.492 1 96.31 46 LEU B CA 1
ATOM 1280 C C . LEU B 1 46 ? 10.281 -0.32 -8.688 1 96.31 46 LEU B C 1
ATOM 1282 O O . LEU B 1 46 ? 11.25 -0.254 -7.934 1 96.31 46 LEU B O 1
ATOM 1286 N N . GLN B 1 47 ? 9.492 0.664 -8.953 1 96.06 47 GLN B N 1
ATOM 1287 C CA . GLN B 1 47 ? 9.57 1.877 -8.141 1 96.06 47 GLN B CA 1
ATOM 1288 C C . GLN B 1 47 ? 9.031 1.637 -6.734 1 96.06 47 GLN B C 1
ATOM 1290 O O . GLN B 1 47 ? 7.926 1.115 -6.566 1 96.06 47 GLN B O 1
ATOM 1295 N N . LEU B 1 48 ? 9.797 2.02 -5.746 1 96.88 48 LEU B N 1
ATOM 1296 C CA . LEU B 1 48 ? 9.367 1.876 -4.359 1 96.88 48 LEU B CA 1
ATOM 1297 C C . LEU B 1 48 ? 8.773 3.182 -3.838 1 96.88 48 LEU B C 1
ATOM 1299 O O . LEU B 1 48 ? 8.609 4.141 -4.598 1 96.88 48 LEU B O 1
ATOM 1303 N N . GLY B 1 49 ? 8.305 3.223 -2.625 1 95.75 49 GLY B N 1
ATOM 1304 C CA . GLY B 1 49 ? 7.48 4.293 -2.088 1 95.75 49 GLY B CA 1
ATOM 1305 C C . GLY B 1 49 ? 8.18 5.637 -2.072 1 95.75 49 GLY B C 1
ATOM 1306 O O . GLY B 1 49 ? 7.531 6.684 -2.064 1 95.75 49 GLY B O 1
ATOM 1307 N N . CYS B 1 50 ? 9.5 5.629 -2.162 1 96.75 50 CYS B N 1
ATOM 1308 C CA . CYS B 1 50 ? 10.266 6.867 -2.131 1 96.75 50 CYS B CA 1
ATOM 1309 C C . CYS B 1 50 ? 10.898 7.148 -3.488 1 96.75 50 CYS B C 1
ATOM 1311 O O . CYS B 1 50 ? 11.414 6.234 -4.141 1 96.75 50 CYS B O 1
ATOM 1313 N N . SER B 1 51 ? 10.875 8.414 -3.832 1 95.69 51 SER B N 1
ATOM 1314 C CA . SER B 1 51 ? 11.477 8.812 -5.098 1 95.69 51 SER B CA 1
ATOM 1315 C C . SER B 1 51 ? 12.93 8.375 -5.188 1 95.69 51 SER B C 1
ATOM 1317 O O . SER B 1 51 ? 13.695 8.539 -4.234 1 95.69 51 SER B O 1
ATOM 1319 N N . GLY B 1 52 ? 13.227 7.754 -6.367 1 94.38 52 GLY B N 1
ATOM 1320 C CA . GLY B 1 52 ? 14.594 7.32 -6.605 1 94.38 52 GLY B CA 1
ATOM 1321 C C . GLY B 1 52 ? 14.875 5.922 -6.094 1 94.38 52 GLY B C 1
ATOM 1322 O O . GLY B 1 52 ? 15.867 5.301 -6.48 1 94.38 52 GLY B O 1
ATOM 1323 N N . SER B 1 53 ? 14.141 5.434 -5.125 1 95.69 53 SER B N 1
ATOM 1324 C CA . SER B 1 53 ? 14.305 4.07 -4.629 1 95.69 53 SER B CA 1
ATOM 1325 C C . SER B 1 53 ? 13.672 3.059 -5.578 1 95.69 53 SER B C 1
ATOM 1327 O O . SER B 1 53 ? 12.484 3.16 -5.898 1 95.69 53 SER B O 1
ATOM 1329 N N . ARG B 1 54 ? 14.484 2.115 -5.957 1 96.62 54 ARG B N 1
ATOM 1330 C CA . ARG B 1 54 ? 14.039 1.141 -6.945 1 96.62 54 ARG B CA 1
ATOM 1331 C C . ARG B 1 54 ? 14.547 -0.257 -6.605 1 96.62 54 ARG B C 1
ATOM 1333 O O . ARG B 1 54 ? 15.539 -0.406 -5.891 1 96.62 54 ARG B O 1
ATOM 1340 N N . SER B 1 55 ? 13.82 -1.189 -7.051 1 96.31 55 SER B N 1
ATOM 1341 C CA . SER B 1 55 ? 14.242 -2.586 -7.02 1 96.31 55 SER B CA 1
ATOM 1342 C C . SER B 1 55 ? 14.156 -3.221 -8.398 1 96.31 55 SER B C 1
ATOM 1344 O O . SER B 1 55 ? 13.359 -2.789 -9.242 1 96.31 55 SER B O 1
ATOM 1346 N N . LYS B 1 56 ? 15.008 -4.145 -8.609 1 96.94 56 LYS B N 1
ATOM 1347 C CA . LYS B 1 56 ? 15.008 -4.855 -9.883 1 96.94 56 LYS B CA 1
ATOM 1348 C C . LYS B 1 56 ? 14.281 -6.191 -9.766 1 96.94 56 LYS B C 1
ATOM 1350 O O . LYS B 1 56 ? 14.461 -6.922 -8.789 1 96.94 56 LYS B O 1
ATOM 1355 N N . ILE B 1 57 ? 13.484 -6.449 -10.703 1 97.88 57 ILE B N 1
ATOM 1356 C CA . ILE B 1 57 ? 12.781 -7.719 -10.805 1 97.88 57 ILE B CA 1
ATOM 1357 C C . ILE B 1 57 ? 13.312 -8.516 -11.992 1 97.88 57 ILE B C 1
ATOM 1359 O O . ILE B 1 57 ? 13.297 -8.031 -13.125 1 97.88 57 ILE B O 1
ATOM 1363 N N . ASN B 1 58 ? 13.727 -9.711 -11.734 1 98.25 58 ASN B N 1
ATOM 1364 C CA . ASN B 1 58 ? 14.32 -10.523 -12.789 1 98.25 58 ASN B CA 1
ATOM 1365 C C . ASN B 1 58 ? 13.508 -11.789 -13.047 1 98.25 58 ASN B C 1
ATOM 1367 O O . ASN B 1 58 ? 13.68 -12.453 -14.07 1 98.25 58 ASN B O 1
ATOM 1371 N N . TYR B 1 59 ? 12.648 -12.109 -12.117 1 98.69 59 TYR B N 1
ATOM 1372 C CA . TYR B 1 59 ? 11.898 -13.359 -12.219 1 98.69 59 TYR B CA 1
ATOM 1373 C C . TYR B 1 59 ? 10.43 -13.141 -11.867 1 98.69 59 TYR B C 1
ATOM 1375 O O . TYR B 1 59 ? 10.094 -12.227 -11.109 1 98.69 59 TYR B O 1
ATOM 1383 N N . GLY B 1 60 ? 9.594 -13.898 -12.406 1 98.75 60 GLY B N 1
ATOM 1384 C CA . GLY B 1 60 ? 8.195 -14.055 -12.031 1 98.75 60 GLY B CA 1
ATOM 1385 C C . GLY B 1 60 ? 7.758 -15.5 -11.961 1 98.75 60 GLY B C 1
ATOM 1386 O O . GLY B 1 60 ? 8.586 -16.406 -12.023 1 98.75 60 GLY B O 1
ATOM 1387 N N . THR B 1 61 ? 6.543 -15.773 -11.75 1 98.81 61 THR B N 1
ATOM 1388 C CA . THR B 1 61 ? 5.996 -17.125 -11.719 1 98.81 61 THR B CA 1
ATOM 1389 C C . THR B 1 61 ? 4.484 -17.109 -11.938 1 98.81 61 THR B C 1
ATOM 1391 O O . THR B 1 61 ? 3.826 -16.094 -11.664 1 98.81 61 THR B O 1
ATOM 1394 N N . TRP B 1 62 ? 3.969 -18.125 -12.469 1 98.75 62 TRP B N 1
ATOM 1395 C CA . TRP B 1 62 ? 2.539 -18.375 -12.594 1 98.75 62 TRP B CA 1
ATOM 1396 C C . TRP B 1 62 ? 2.104 -19.484 -11.641 1 98.75 62 TRP B C 1
ATOM 1398 O O . TRP B 1 62 ? 2.623 -20.609 -11.703 1 98.75 62 TRP B O 1
ATOM 1408 N N . VAL B 1 63 ? 1.179 -19.203 -10.773 1 98.75 63 VAL B N 1
ATOM 1409 C CA . VAL B 1 63 ? 0.762 -20.219 -9.812 1 98.75 63 VAL B CA 1
ATOM 1410 C C . VAL B 1 63 ? -0.729 -20.062 -9.516 1 98.75 63 VAL B C 1
ATOM 1412 O O . VAL B 1 63 ? -1.306 -19 -9.727 1 98.75 63 VAL B O 1
ATOM 1415 N N . PRO B 1 64 ? -1.332 -21.109 -9.008 1 98.81 64 PRO B N 1
ATOM 1416 C CA . PRO B 1 64 ? -2.723 -20.984 -8.57 1 98.81 64 PRO B CA 1
ATOM 1417 C C . PRO B 1 64 ? -2.863 -20.188 -7.27 1 98.81 64 PRO B C 1
ATOM 1419 O O . PRO B 1 64 ? -2.027 -20.312 -6.375 1 98.81 64 PRO B O 1
ATOM 1422 N N . LEU B 1 65 ? -3.865 -19.422 -7.242 1 98.69 65 LEU B N 1
ATOM 1423 C CA . LEU B 1 65 ? -4.266 -18.672 -6.055 1 98.69 65 LEU B CA 1
ATOM 1424 C C . LEU B 1 65 ? -5.715 -18.984 -5.684 1 98.69 65 LEU B C 1
ATOM 1426 O O . LEU B 1 65 ? -6.582 -19.047 -6.555 1 98.69 65 LEU B O 1
ATOM 1430 N N . GLN B 1 66 ? -5.918 -19.203 -4.434 1 98.44 66 GLN B N 1
ATOM 1431 C CA . GLN B 1 66 ? -7.266 -19.359 -3.898 1 98.44 66 GLN B CA 1
ATOM 1432 C C . GLN B 1 66 ? -7.492 -18.438 -2.707 1 98.44 66 GLN B C 1
ATOM 1434 O O . GLN B 1 66 ? -6.73 -18.469 -1.736 1 98.44 66 GLN B O 1
ATOM 1439 N N . PHE B 1 67 ? -8.508 -17.641 -2.809 1 98.19 67 PHE B N 1
ATOM 1440 C CA . PHE B 1 67 ? -8.906 -16.734 -1.741 1 98.19 67 PHE B CA 1
ATOM 1441 C C . PHE B 1 67 ? -10.391 -16.422 -1.831 1 98.19 67 PHE B C 1
ATOM 1443 O O . PHE B 1 67 ? -10.844 -15.789 -2.789 1 98.19 67 PHE B O 1
ATOM 1450 N N . GLY B 1 68 ? -11.109 -16.797 -0.771 1 96.25 68 GLY B N 1
ATOM 1451 C CA . GLY B 1 68 ? -12.555 -16.703 -0.903 1 96.25 68 GLY B CA 1
ATOM 1452 C C . GLY B 1 68 ? -13.094 -17.391 -2.141 1 96.25 68 GLY B C 1
ATOM 1453 O O . GLY B 1 68 ? -12.797 -18.562 -2.383 1 96.25 68 GLY B O 1
ATOM 1454 N N . PRO B 1 69 ? -13.945 -16.656 -2.914 1 96.94 69 PRO B N 1
ATOM 1455 C CA . PRO B 1 69 ? -14.516 -17.25 -4.121 1 96.94 69 PRO B CA 1
ATOM 1456 C C . PRO B 1 69 ? -13.539 -17.234 -5.301 1 96.94 69 PRO B C 1
ATOM 1458 O O . PRO B 1 69 ? -13.852 -17.781 -6.367 1 96.94 69 PRO B O 1
ATOM 1461 N N . ILE B 1 70 ? -12.406 -16.625 -5.133 1 97.94 70 ILE B N 1
ATOM 1462 C CA . ILE B 1 70 ? -11.461 -16.484 -6.234 1 97.94 70 ILE B CA 1
ATOM 1463 C C . ILE B 1 70 ? -10.562 -17.719 -6.297 1 97.94 70 ILE B C 1
ATOM 1465 O O . ILE B 1 70 ? -9.992 -18.125 -5.285 1 97.94 70 ILE B O 1
ATOM 1469 N N . ALA B 1 71 ? -10.5 -18.312 -7.363 1 98.12 71 ALA B N 1
ATOM 1470 C CA . ALA B 1 71 ? -9.602 -19.406 -7.68 1 98.12 71 ALA B CA 1
ATOM 1471 C C . ALA B 1 71 ? -9.078 -19.297 -9.109 1 98.12 71 ALA B C 1
ATOM 1473 O O . ALA B 1 71 ? -9.836 -19.453 -10.07 1 98.12 71 ALA B O 1
ATOM 1474 N N . GLN B 1 72 ? -7.848 -19 -9.211 1 98.56 72 GLN B N 1
ATOM 1475 C CA . GLN B 1 72 ? -7.301 -18.797 -10.547 1 98.56 72 GLN B CA 1
ATOM 1476 C C . GLN B 1 72 ? -5.777 -18.922 -10.539 1 98.56 72 GLN B C 1
ATOM 1478 O O . GLN B 1 72 ? -5.145 -18.797 -9.492 1 98.56 72 GLN B O 1
ATOM 1483 N N . THR B 1 73 ? -5.277 -19.203 -11.766 1 98.69 73 THR B N 1
ATOM 1484 C CA . THR B 1 73 ? -3.846 -19.047 -11.992 1 98.69 73 THR B CA 1
ATOM 1485 C C . THR B 1 73 ? -3.498 -17.594 -12.289 1 98.69 73 THR B C 1
ATOM 1487 O O . THR B 1 73 ? -4.184 -16.938 -13.07 1 98.69 73 THR B O 1
ATOM 1490 N N . MET B 1 74 ? -2.484 -17.156 -11.57 1 97.44 74 MET B N 1
ATOM 1491 C CA . MET B 1 74 ? -2.115 -15.773 -11.844 1 97.44 74 MET B CA 1
ATOM 1492 C C . MET B 1 74 ? -0.602 -15.594 -11.805 1 97.44 74 MET B C 1
ATOM 1494 O O . MET B 1 74 ? 0.116 -16.453 -11.289 1 97.44 74 MET B O 1
ATOM 1498 N N . TYR B 1 75 ? -0.192 -14.484 -12.359 1 98.44 75 TYR B N 1
ATOM 1499 C CA . TYR B 1 75 ? 1.216 -14.109 -12.414 1 98.44 75 TYR B CA 1
ATOM 1500 C C . TYR B 1 75 ? 1.617 -13.312 -11.18 1 98.44 75 TYR B C 1
ATOM 1502 O O . TYR B 1 75 ? 0.867 -12.445 -10.727 1 98.44 75 TYR B O 1
ATOM 1510 N N . PHE B 1 76 ? 2.785 -13.656 -10.609 1 98.81 76 PHE B N 1
ATOM 1511 C CA . PHE B 1 76 ? 3.432 -12.914 -9.531 1 98.81 76 PHE B CA 1
ATOM 1512 C C . PHE B 1 76 ? 4.859 -12.539 -9.914 1 98.81 76 PHE B C 1
ATOM 1514 O O . PHE B 1 76 ? 5.59 -13.359 -10.484 1 98.81 76 PHE B O 1
ATOM 1521 N N . ASP B 1 77 ? 5.227 -11.336 -9.648 1 98.75 77 ASP B N 1
ATOM 1522 C CA . ASP B 1 77 ? 6.652 -11.016 -9.625 1 98.75 77 ASP B CA 1
ATOM 1523 C C . ASP B 1 77 ? 7.34 -11.641 -8.414 1 98.75 77 ASP B C 1
ATOM 1525 O O . ASP B 1 77 ? 6.766 -11.688 -7.328 1 98.75 77 ASP B O 1
ATOM 1529 N N . ILE B 1 78 ? 8.539 -12.117 -8.578 1 98.75 78 ILE B N 1
ATOM 1530 C CA . ILE B 1 78 ? 9.336 -12.57 -7.438 1 98.75 78 ILE B CA 1
ATOM 1531 C C . ILE B 1 78 ? 10.242 -11.438 -6.957 1 98.75 78 ILE B C 1
ATOM 1533 O O . ILE B 1 78 ? 11.164 -11.031 -7.668 1 98.75 78 ILE B O 1
ATOM 1537 N N . VAL B 1 79 ? 9.953 -10.945 -5.836 1 98.31 79 VAL B N 1
ATOM 1538 C CA . VAL B 1 79 ? 10.625 -9.781 -5.262 1 98.31 79 VAL B CA 1
ATOM 1539 C C . VAL B 1 79 ? 11.039 -10.078 -3.824 1 98.31 79 VAL B C 1
ATOM 1541 O O . VAL B 1 79 ? 10.398 -10.883 -3.139 1 98.31 79 VAL B O 1
ATOM 1544 N N . ASN B 1 80 ? 12.141 -9.477 -3.316 1 97.94 80 ASN B N 1
ATOM 1545 C CA . ASN B 1 80 ? 12.562 -9.617 -1.925 1 97.94 80 ASN B CA 1
ATOM 1546 C C . ASN B 1 80 ? 11.656 -8.82 -0.987 1 97.94 80 ASN B C 1
ATOM 1548 O O . ASN B 1 80 ? 12.07 -7.793 -0.441 1 97.94 80 ASN B O 1
ATOM 1552 N N . LEU B 1 81 ? 10.531 -9.344 -0.675 1 97.88 81 LEU B N 1
ATOM 1553 C CA . LEU B 1 81 ? 9.531 -8.68 0.149 1 97.88 81 LEU B CA 1
ATOM 1554 C C . LEU B 1 81 ? 10 -8.562 1.595 1 97.88 81 LEU B C 1
ATOM 1556 O O . LEU B 1 81 ? 10.664 -9.469 2.107 1 97.88 81 LEU B O 1
ATOM 1560 N N . ASP B 1 82 ? 9.57 -7.477 2.201 1 93.56 82 ASP B N 1
ATOM 1561 C CA . ASP B 1 82 ? 9.867 -7.273 3.617 1 93.56 82 ASP B CA 1
ATOM 1562 C C . ASP B 1 82 ? 8.766 -7.871 4.496 1 93.56 82 ASP B C 1
ATOM 1564 O O . ASP B 1 82 ? 7.648 -7.363 4.531 1 93.56 82 ASP B O 1
ATOM 1568 N N . ARG B 1 83 ? 8.836 -8.898 5.16 1 93.12 83 ARG B N 1
ATOM 1569 C CA . ARG B 1 83 ? 7.977 -9.414 6.223 1 93.12 83 ARG B CA 1
ATOM 1570 C C . ARG B 1 83 ? 6.895 -10.32 5.652 1 93.12 83 ARG B C 1
ATOM 1572 O O . ARG B 1 83 ? 6.289 -11.109 6.387 1 93.12 83 ARG B O 1
ATOM 1579 N N . TYR B 1 84 ? 6.59 -10.32 4.312 1 97.44 84 TYR B N 1
ATOM 1580 C CA . TYR B 1 84 ? 5.422 -11.016 3.773 1 97.44 84 TYR B CA 1
ATOM 1581 C C . TYR B 1 84 ? 5.84 -12.133 2.824 1 97.44 84 TYR B C 1
ATOM 1583 O O . TYR B 1 84 ? 6.863 -12.023 2.145 1 97.44 84 TYR B O 1
ATOM 1591 N N . ASP B 1 85 ? 5.039 -13.133 2.797 1 98.38 85 ASP B N 1
ATOM 1592 C CA . ASP B 1 85 ? 5.199 -14.164 1.776 1 98.38 85 ASP B CA 1
ATOM 1593 C C . ASP B 1 85 ? 4.711 -13.672 0.416 1 98.38 85 ASP B C 1
ATOM 1595 O O . ASP B 1 85 ? 5.305 -13.992 -0.616 1 98.38 85 ASP B O 1
ATOM 1599 N N . CYS B 1 86 ? 3.672 -12.914 0.455 1 98.69 86 CYS B N 1
ATOM 1600 C CA . CYS B 1 86 ? 2.961 -12.492 -0.746 1 98.69 86 CYS B CA 1
ATOM 1601 C C . CYS B 1 86 ? 2.387 -11.094 -0.574 1 98.69 86 CYS B C 1
ATOM 1603 O O . CYS B 1 86 ? 2.045 -10.688 0.54 1 98.69 86 CYS B O 1
ATOM 1605 N N . VAL B 1 87 ? 2.342 -10.328 -1.668 1 98.69 87 VAL B N 1
ATOM 1606 C CA . VAL B 1 87 ? 1.662 -9.039 -1.729 1 98.69 87 VAL B CA 1
ATOM 1607 C C . VAL B 1 87 ? 0.67 -9.031 -2.889 1 98.69 87 VAL B C 1
ATOM 1609 O O . VAL B 1 87 ? 1.035 -9.336 -4.027 1 98.69 87 VAL B O 1
ATOM 1612 N N . ILE B 1 88 ? -0.562 -8.75 -2.518 1 98.69 88 ILE B N 1
ATOM 1613 C CA . ILE B 1 88 ? -1.598 -8.531 -3.523 1 98.69 88 ILE B CA 1
ATOM 1614 C C . ILE B 1 88 ? -1.774 -7.039 -3.775 1 98.69 88 ILE B C 1
ATOM 1616 O O . ILE B 1 88 ? -2.029 -6.273 -2.844 1 98.69 88 ILE B O 1
ATOM 1620 N N . GLY B 1 89 ? -1.628 -6.676 -5.035 1 97.94 89 GLY B N 1
ATOM 1621 C CA . GLY B 1 89 ? -1.626 -5.258 -5.355 1 97.94 89 GLY B CA 1
ATOM 1622 C C . GLY B 1 89 ? -2.934 -4.781 -5.957 1 97.94 89 GLY B C 1
ATOM 1623 O O . GLY B 1 89 ? -3.936 -5.5 -5.93 1 97.94 89 GLY B O 1
ATOM 1624 N N . THR B 1 90 ? -2.848 -3.568 -6.461 1 97.12 90 THR B N 1
ATOM 1625 C CA . THR B 1 90 ? -3.992 -2.816 -6.961 1 97.12 90 THR B CA 1
ATOM 1626 C C . THR B 1 90 ? -4.605 -3.512 -8.172 1 97.12 90 THR B C 1
ATOM 1628 O O . THR B 1 90 ? -5.832 -3.604 -8.289 1 97.12 90 THR B O 1
ATOM 1631 N N . PRO B 1 91 ? -3.816 -4.051 -9.148 1 96 91 PRO B N 1
ATOM 1632 C CA . PRO B 1 91 ? -4.449 -4.672 -10.312 1 96 91 PRO B CA 1
ATOM 1633 C C . PRO B 1 91 ? -5.379 -5.824 -9.938 1 96 91 PRO B C 1
ATOM 1635 O O . PRO B 1 91 ? -6.492 -5.918 -10.453 1 96 91 PRO B O 1
ATOM 1638 N N . PHE B 1 92 ? -4.926 -6.66 -9.039 1 97.75 92 PHE B N 1
ATOM 1639 C CA . PHE B 1 92 ? -5.746 -7.781 -8.602 1 97.75 92 PHE B CA 1
ATOM 1640 C C . PHE B 1 92 ? -6.996 -7.289 -7.883 1 97.75 92 PHE B C 1
ATOM 1642 O O . PHE B 1 92 ? -8.094 -7.797 -8.125 1 97.75 92 PHE B O 1
ATOM 1649 N N . MET B 1 93 ? -6.836 -6.328 -6.996 1 97.75 93 MET B N 1
ATOM 1650 C CA . MET B 1 93 ? -7.965 -5.809 -6.23 1 97.75 93 MET B CA 1
ATOM 1651 C C . MET B 1 93 ? -8.977 -5.129 -7.145 1 97.75 93 MET B C 1
ATOM 1653 O O . MET B 1 93 ? -10.188 -5.25 -6.934 1 97.75 93 MET B O 1
ATOM 1657 N N . ASN B 1 94 ? -8.492 -4.441 -8.188 1 96.5 94 ASN B N 1
ATOM 1658 C CA . ASN B 1 94 ? -9.375 -3.848 -9.18 1 96.5 94 ASN B CA 1
ATOM 1659 C C . ASN B 1 94 ? -10.125 -4.918 -9.969 1 96.5 94 ASN B C 1
ATOM 1661 O O . ASN B 1 94 ? -11.344 -4.844 -10.125 1 96.5 94 ASN B O 1
ATOM 1665 N N . ALA B 1 95 ? -9.398 -5.895 -10.445 1 96.75 95 ALA B N 1
ATOM 1666 C CA . ALA B 1 95 ? -9.961 -6.934 -11.305 1 96.75 95 ALA B CA 1
ATOM 1667 C C . ALA B 1 95 ? -11.062 -7.703 -10.586 1 96.75 95 ALA B C 1
ATOM 1669 O O . ALA B 1 95 ? -12.031 -8.133 -11.211 1 96.75 95 ALA B O 1
ATOM 1670 N N . HIS B 1 96 ? -11.008 -7.824 -9.25 1 97.81 96 HIS B N 1
ATOM 1671 C CA . HIS B 1 96 ? -11.945 -8.672 -8.523 1 97.81 96 HIS B CA 1
ATOM 1672 C C . HIS B 1 96 ? -12.883 -7.848 -7.652 1 97.81 96 HIS B C 1
ATOM 1674 O O . HIS B 1 96 ? -13.68 -8.398 -6.887 1 97.81 96 HIS B O 1
ATOM 1680 N N . GLY B 1 97 ? -12.719 -6.531 -7.758 1 97.12 97 GLY B N 1
ATOM 1681 C CA . GLY B 1 97 ? -13.602 -5.652 -7.004 1 97.12 97 GLY B CA 1
ATOM 1682 C C . GLY B 1 97 ? -13.492 -5.84 -5.504 1 97.12 97 GLY B C 1
ATOM 1683 O O . GLY B 1 97 ? -14.5 -5.98 -4.812 1 97.12 97 GLY B O 1
ATOM 1684 N N . ILE B 1 98 ? -12.312 -5.91 -4.988 1 98.19 98 ILE B N 1
ATOM 1685 C CA . ILE B 1 98 ? -12.062 -6.18 -3.578 1 98.19 98 ILE B CA 1
ATOM 1686 C C . ILE B 1 98 ? -12.273 -4.906 -2.764 1 98.19 98 ILE B C 1
ATOM 1688 O O . ILE B 1 98 ? -11.977 -3.805 -3.232 1 98.19 98 ILE B O 1
ATOM 1692 N N . SER B 1 99 ? -12.781 -5.082 -1.592 1 98.38 99 SER B N 1
ATOM 1693 C CA . SER B 1 99 ? -12.859 -4 -0.615 1 98.38 99 SER B CA 1
ATOM 1694 C C . SER B 1 99 ? -12.031 -4.32 0.626 1 98.38 99 SER B C 1
ATOM 1696 O O . SER B 1 99 ? -12.109 -5.426 1.162 1 98.38 99 SER B O 1
ATOM 1698 N N . LEU B 1 100 ? -11.227 -3.418 1.027 1 98.5 100 LEU B N 1
ATOM 1699 C CA . LEU B 1 100 ? -10.5 -3.496 2.291 1 98.5 100 LEU B CA 1
ATOM 1700 C C . LEU B 1 100 ? -11.219 -2.699 3.377 1 98.5 100 LEU B C 1
ATOM 1702 O O . LEU B 1 100 ? -11.328 -1.475 3.285 1 98.5 100 LEU B O 1
ATOM 1706 N N . ASP B 1 101 ? -11.703 -3.355 4.367 1 97.94 101 ASP B N 1
ATOM 1707 C CA . ASP B 1 101 ? -12.477 -2.734 5.438 1 97.94 101 ASP B CA 1
ATOM 1708 C C . ASP B 1 101 ? -11.68 -2.689 6.738 1 97.94 101 ASP B C 1
ATOM 1710 O O . ASP B 1 101 ? -11.594 -3.689 7.453 1 97.94 101 ASP B O 1
ATOM 1714 N N . PHE B 1 102 ? -11.219 -1.548 7.09 1 97.38 102 PHE B N 1
ATOM 1715 C CA . PHE B 1 102 ? -10.359 -1.402 8.258 1 97.38 102 PHE B CA 1
ATOM 1716 C C . PHE B 1 102 ? -11.195 -1.347 9.539 1 97.38 102 PHE B C 1
ATOM 1718 O O . PHE B 1 102 ? -10.68 -1.58 10.633 1 97.38 102 PHE B O 1
ATOM 1725 N N . GLU B 1 103 ? -12.422 -0.971 9.398 1 95.31 103 GLU B N 1
ATOM 1726 C CA . GLU B 1 103 ? -13.305 -0.965 10.562 1 95.31 103 GLU B CA 1
ATOM 1727 C C . GLU B 1 103 ? -13.602 -2.385 11.039 1 95.31 103 GLU B C 1
ATOM 1729 O O . GLU B 1 103 ? -13.461 -2.688 12.227 1 95.31 103 GLU B O 1
ATOM 1734 N N . GLN B 1 104 ? -13.945 -3.213 10.109 1 95 104 GLN B N 1
ATOM 1735 C CA . GLN B 1 104 ? -14.312 -4.586 10.438 1 95 104 GLN B CA 1
ATOM 1736 C C . GLN B 1 104 ? -13.102 -5.512 10.359 1 95 104 GLN B C 1
ATOM 1738 O O . GLN B 1 104 ? -13.188 -6.688 10.727 1 95 104 GLN B O 1
ATOM 1743 N N . ARG B 1 105 ? -11.992 -5.012 9.953 1 96.25 105 ARG B N 1
ATOM 1744 C CA . ARG B 1 105 ? -10.789 -5.816 9.75 1 96.25 105 ARG B CA 1
ATOM 1745 C C . ARG B 1 105 ? -11.078 -7.02 8.859 1 96.25 105 ARG B C 1
ATOM 1747 O O . ARG B 1 105 ? -10.852 -8.164 9.258 1 96.25 105 ARG B O 1
ATOM 1754 N N . ALA B 1 106 ? -11.523 -6.629 7.641 1 97.81 106 ALA B N 1
ATOM 1755 C CA . ALA B 1 106 ? -11.953 -7.68 6.719 1 97.81 106 ALA B CA 1
ATOM 1756 C C . ALA B 1 106 ? -11.641 -7.309 5.273 1 97.81 106 ALA B C 1
ATOM 1758 O O . ALA B 1 106 ? -11.547 -6.125 4.938 1 97.81 106 ALA B O 1
ATOM 1759 N N . ILE B 1 107 ? -11.445 -8.258 4.539 1 98.62 107 ILE B N 1
ATOM 1760 C CA . ILE B 1 107 ? -11.367 -8.172 3.084 1 98.62 107 ILE B CA 1
ATOM 1761 C C . ILE B 1 107 ? -12.641 -8.734 2.461 1 98.62 107 ILE B C 1
ATOM 1763 O O . ILE B 1 107 ? -13.023 -9.875 2.738 1 98.62 107 ILE B O 1
ATOM 1767 N N . ILE B 1 108 ? -13.281 -7.941 1.679 1 98.31 108 ILE B N 1
ATOM 1768 C CA . ILE B 1 108 ? -14.547 -8.359 1.078 1 98.31 108 ILE B CA 1
ATOM 1769 C C . ILE B 1 108 ? -14.328 -8.688 -0.399 1 98.31 108 ILE B C 1
ATOM 1771 O O . ILE B 1 108 ? -13.836 -7.852 -1.159 1 98.31 108 ILE B O 1
ATOM 1775 N N . VAL B 1 109 ? -14.648 -9.859 -0.77 1 97.44 109 VAL B N 1
ATOM 1776 C CA . VAL B 1 109 ? -14.5 -10.344 -2.137 1 97.44 109 VAL B CA 1
ATOM 1777 C C . VAL B 1 109 ? -15.844 -10.859 -2.65 1 97.44 109 VAL B C 1
ATOM 1779 O O . VAL B 1 109 ? -16.375 -11.852 -2.137 1 97.44 109 VAL B O 1
ATOM 1782 N N . LYS B 1 110 ? -16.391 -10.195 -3.652 1 94.31 110 LYS B N 1
ATOM 1783 C CA . LYS B 1 110 ? -17.672 -10.609 -4.215 1 94.31 110 LYS B CA 1
ATOM 1784 C C . LYS B 1 110 ? -18.703 -10.836 -3.113 1 94.31 110 LYS B C 1
ATOM 1786 O O . LYS B 1 110 ? -19.359 -11.883 -3.068 1 94.31 110 LYS B O 1
ATOM 1791 N N . GLY B 1 111 ? -18.734 -9.93 -2.217 1 93.44 111 GLY B N 1
ATOM 1792 C CA . GLY B 1 111 ? -19.75 -9.945 -1.168 1 93.44 111 GLY B CA 1
ATOM 1793 C C . GLY B 1 111 ? -19.375 -10.844 -0 1 93.44 111 GLY B C 1
ATOM 1794 O O . GLY B 1 111 ? -20.031 -10.82 1.042 1 93.44 111 GLY B O 1
ATOM 1795 N N . GLN B 1 112 ? -18.406 -11.672 -0.119 1 96.81 112 GLN B N 1
ATOM 1796 C CA . GLN B 1 112 ? -17.938 -12.531 0.963 1 96.81 112 GLN B CA 1
ATOM 1797 C C . GLN B 1 112 ? -16.953 -11.805 1.862 1 96.81 112 GLN B C 1
ATOM 1799 O O . GLN B 1 112 ? -15.984 -11.195 1.375 1 96.81 112 GLN B O 1
ATOM 1804 N N . VAL B 1 113 ? -17.203 -11.898 3.172 1 97.25 113 VAL B N 1
ATOM 1805 C CA . VAL B 1 113 ? -16.344 -11.258 4.156 1 97.25 113 VAL B CA 1
ATOM 1806 C C . VAL B 1 113 ? -15.234 -12.219 4.586 1 97.25 113 VAL B C 1
ATOM 1808 O O . VAL B 1 113 ? -15.516 -13.297 5.121 1 97.25 113 VAL B O 1
ATOM 1811 N N . CYS B 1 114 ? -14.062 -11.891 4.316 1 97.19 114 CYS B N 1
ATOM 1812 C CA . CYS B 1 114 ? -12.898 -12.656 4.742 1 97.19 114 CYS B CA 1
ATOM 1813 C C . CYS B 1 114 ? -12.156 -11.938 5.867 1 97.19 114 CYS B C 1
ATOM 1815 O O . CYS B 1 114 ? -11.656 -10.828 5.68 1 97.19 114 CYS B O 1
ATOM 1817 N N . PRO B 1 115 ? -12.102 -12.602 7.027 1 94.56 115 PRO B N 1
ATOM 1818 C CA . PRO B 1 115 ? -11.391 -11.938 8.133 1 94.56 115 PRO B CA 1
ATOM 1819 C C . PRO B 1 115 ? -9.938 -11.625 7.797 1 94.56 115 PRO B C 1
ATOM 1821 O O . PRO B 1 115 ? -9.289 -12.398 7.078 1 94.56 115 PRO B O 1
ATOM 1824 N N . ALA B 1 116 ? -9.523 -10.469 8.25 1 96.44 116 ALA B N 1
ATOM 182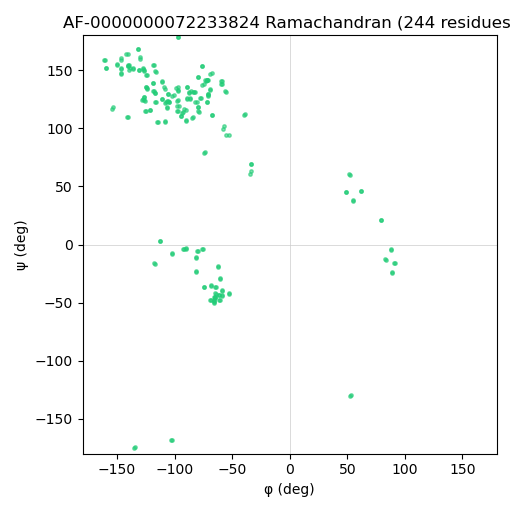5 C CA . ALA B 1 116 ? -8.156 -10 8.039 1 96.44 116 ALA B CA 1
ATOM 1826 C C . ALA B 1 116 ? -7.543 -9.484 9.336 1 96.44 116 ALA B C 1
ATOM 1828 O O . ALA B 1 116 ? -8.227 -9.414 10.359 1 96.44 116 ALA B O 1
ATOM 1829 N N . PHE B 1 117 ? -6.234 -9.266 9.281 1 92.44 117 PHE B N 1
ATOM 1830 C CA . PHE B 1 117 ? -5.551 -8.75 10.469 1 92.44 117 PHE B CA 1
ATOM 1831 C C . PHE B 1 117 ? -4.512 -7.703 10.078 1 92.44 117 PHE B C 1
ATOM 1833 O O . PHE B 1 117 ? -4.129 -7.605 8.906 1 92.44 117 PHE B O 1
ATOM 1840 N N . THR B 1 118 ? -4.254 -6.742 10.977 1 84 118 THR B N 1
ATOM 1841 C CA . THR B 1 118 ? -3.223 -5.73 10.773 1 84 118 THR B CA 1
ATOM 1842 C C . THR B 1 118 ? -1.959 -6.078 11.555 1 84 118 THR B C 1
ATOM 1844 O O . THR B 1 118 ? -2.037 -6.609 12.664 1 84 118 THR B O 1
ATOM 1847 N N . LEU B 1 119 ? -0.827 -6.066 10.859 1 67.44 119 LEU B N 1
ATOM 1848 C CA . LEU B 1 119 ? 0.403 -6.281 11.617 1 67.44 119 LEU B CA 1
ATOM 1849 C C . LEU B 1 119 ? 0.562 -5.234 12.711 1 67.44 119 LEU B C 1
ATOM 1851 O O . LEU B 1 119 ? 0.427 -4.035 12.453 1 67.44 119 LEU B O 1
ATOM 1855 N N . GLU B 1 120 ? 0.177 -5.66 14.023 1 57.84 120 GLU B N 1
ATOM 1856 C CA . GLU B 1 120 ? 0.462 -4.754 15.133 1 57.84 120 GLU B CA 1
ATOM 1857 C C . GLU B 1 120 ? 1.93 -4.336 15.141 1 57.84 120 GLU B C 1
ATOM 1859 O O . GLU B 1 120 ? 2.814 -5.156 14.883 1 57.84 120 GLU B O 1
ATOM 1864 N N . GLU B 1 121 ? 2.227 -3.207 14.531 1 48.91 121 GLU B N 1
ATOM 1865 C CA . GLU B 1 121 ? 3.592 -2.816 14.875 1 48.91 121 GLU B CA 1
ATOM 1866 C C . GLU B 1 121 ? 3.896 -3.121 16.344 1 48.91 121 GLU B C 1
ATOM 1868 O O . GLU B 1 121 ? 3.023 -2.996 17.203 1 48.91 121 GLU B O 1
ATOM 1873 N N . ASP B 1 122 ? 4.758 -4.055 16.578 1 36.88 122 ASP B N 1
ATOM 1874 C CA . ASP B 1 122 ? 5.246 -4.242 17.938 1 36.88 122 ASP B CA 1
ATOM 1875 C C . ASP B 1 122 ? 5.328 -2.912 18.688 1 36.88 122 ASP B C 1
ATOM 1877 O O . ASP B 1 122 ? 6.051 -2.006 18.281 1 36.88 122 ASP B O 1
ATOM 1881 N N . SER B 1 123 ? 4.148 -2.262 19.031 1 35.53 123 SER B N 1
ATOM 1882 C CA . SER B 1 123 ? 4.34 -1.23 20.047 1 35.53 123 SER B CA 1
ATOM 1883 C C . SER B 1 123 ? 5.422 -1.63 21.047 1 35.53 123 SER B C 1
ATOM 1885 O O . SER B 1 123 ? 5.199 -2.488 21.906 1 35.53 123 SER B O 1
ATOM 1887 N N . SER B 1 124 ? 6.633 -1.843 20.656 1 26.17 124 SER B N 1
ATOM 1888 C CA . SER B 1 124 ? 7.52 -1.747 21.812 1 26.17 124 SER B CA 1
ATOM 1889 C C . SER B 1 124 ? 7.434 -0.368 22.453 1 26.17 124 SER B C 1
ATOM 1891 O O . SER B 1 124 ? 7.316 0.644 21.766 1 26.17 124 SER B O 1
#

Radius of gyration: 17.86 Å; Cα contacts (8 Å, |Δi|>4): 619; chains: 2; bounding box: 37×51×44 Å

Secondary structure (DSSP, 8-state):
-EEEEEETTEEEEEEE-TT-SS-EE-HHHHHHHTPPPEEEEEEEEEE-SBTT-EEEEEEEEEEEEEETTEEEEEEEEE--BSS-SEEE-HHHHHHTT-EEETTTTEEEETTEEEE-B-------/-EEEEEETTEEEEEEE-TT-SS-EE-HHHHHHHTPPPEEEEEEEEEE-SBTT-EEEEEEEEEEEEEETTEEEEEEEEE--BSS-SEEE-HHHHHHTT-EEETTTTEEEETTEEEE-B-------

Foldseek 3Di:
DWDFWQKLNDTWTEAAEAPAPFKAFEPVLCVVSVFDKDFDPDKDWGDDPDPPDIDIFGIKTWIWIDDVVDTDIDIHTHDHDDPTRIYDYNVVCVVQVWDQDPPQCFIAGPNDTHHHDDPPPPPD/DWDFWQKLNDTWTEAAEAPAPFKAFEPVLCVVSVFDKDFDPDKDWADDPDPPDIDIFGIKTWIWIDDVVDTDIDIHTHDHDDPTRIYDYNVVCVVQVWDQDPPQCFIAGPNDTHHHDDPPPPPD